Protein 4TYM (pdb70)

Radius of gyration: 16.83 Å; Cα contacts (8 Å, |Δi|>4): 465; chains: 1; bounding box: 46×35×46 Å

Nearest PDB structures (foldseek):
  4tym-assembly1_A  TM=1.003E+00  e=3.040E-44  Streptococcus agalactiae LMG 15084
  8d38-assembly1_C-2  TM=9.681E-01  e=4.233E-28  Geobacillus stearothermophilus
  4d9h-assembly1_B  TM=9.541E-01  e=9.768E-27  Bacillus subtilis
  3tl6-assembly1_D  TM=9.356E-01  e=2.014E-23  Entamoeba histolytica
  3tl6-assembly1_B  TM=8.906E-01  e=2.840E-22  Entamoeba histolytica

Solvent-accessible surface area: 11625 Å² total

Secondary structure (DSSP, 8-state):
--S--PPTTSS-SEEE--S-HHHHHHHHHHTSBS---B-TT--B-EEEETTEEEE------HHHHHHHHHHHHH---EEE----EEE-STT--TT-EEEEEEEEE--SHHHHH-TT----EE--HHHHHHHHHHHH----EEEEEEEE-S-SS-S-TTT--GGGGTEEEE--HHHHHHHHHHHT-EEE--EEEETT-TT----SHHHHHHHH--HHHHHHH--

CATH classification: 3.40.50.1580

Sequence (223 aa):
SIHIEAKQGEIADKILLPGDPLRAKFIAENFLEDAVFNTVRNFGYTGTYKGHRVSVGTGGPSISIYARELIVDYGVKTLIRVGTAGAINPDIHVRELVLAQAAATNSNIIRNDWPEFDFPQIADFKLLDKAYHIAKEDITTHVGSVLSSDVFYSNQPDRNALGKLGVHAIEEAAALYYLAAQHNVNALATISDNLNNPEEDTSAEERQTTFTDKVGLETLISE

Structure (mmCIF, N/CA/C/O backbone):
data_4TYM
#
_entry.id   4TYM
#
_cell.length_a   156.552
_cell.length_b   156.552
_cell.length_c   52.090
_cell.angle_alpha   90.000
_cell.angle_beta   90.000
_cell.angle_gamma   120.000
#
_symmetry.space_group_name_H-M   'P 63 2 2'
#
loop_
_entity.id
_entity.type
_entity.pdbx_description
1 polymer 'Purine nucleoside phosphorylase DeoD-type'
2 non-polymer 'SULFATE ION'
3 water water
#
loop_
_atom_site.group_PDB
_atom_site.id
_atom_site.type_symbol
_atom_site.label_atom_id
_atom_site.label_alt_id
_atom_site.label_comp_id
_atom_site.label_asym_id
_atom_site.label_entity_id
_atom_site.label_seq_id
_atom_site.pdbx_PDB_ins_code
_atom_site.Cartn_x
_atom_site.Cartn_y
_atom_site.Cartn_z
_atom_site.occupancy
_atom_site.B_iso_or_equiv
_atom_site.auth_seq_id
_atom_site.auth_comp_id
_atom_site.auth_asym_id
_atom_site.auth_atom_id
_atom_site.pdbx_PDB_model_num
ATOM 1 N N . SER A 1 24 ? 49.530 57.405 28.332 1.00 58.84 24 SER A N 1
ATOM 2 C CA . SER A 1 24 ? 49.663 58.763 28.854 1.00 71.46 24 SER A CA 1
ATOM 3 C C . SER A 1 24 ? 50.972 59.463 28.413 1.00 76.25 24 SER A C 1
ATOM 4 O O . SER A 1 24 ? 51.961 58.815 28.057 1.00 75.63 24 SER A O 1
ATOM 7 N N . ILE A 1 25 ? 50.934 60.795 28.477 1.00 75.30 25 ILE A N 1
ATOM 8 C CA . ILE A 1 25 ? 51.852 61.739 27.818 1.00 71.02 25 ILE A CA 1
ATOM 9 C C . ILE A 1 25 ? 51.514 61.847 26.322 1.00 63.02 25 ILE A C 1
ATOM 10 O O . ILE A 1 25 ? 51.391 62.961 25.802 1.00 72.34 25 ILE A O 1
ATOM 15 N N . HIS A 1 26 ? 51.316 60.725 25.633 1.00 46.08 26 HIS A N 1
ATOM 16 C CA . HIS A 1 26 ? 50.866 60.805 24.240 1.00 43.24 26 HIS A CA 1
ATOM 17 C C . HIS A 1 26 ? 49.391 60.408 24.058 1.00 45.77 26 HIS A C 1
ATOM 18 O O . HIS A 1 26 ? 48.823 60.554 22.971 1.00 43.70 26 HIS A O 1
ATOM 25 N N . ILE A 1 27 ? 48.772 59.915 25.126 1.00 47.39 27 ILE A N 1
ATOM 26 C CA . ILE A 1 27 ? 47.365 59.522 25.095 1.00 43.13 27 ILE A CA 1
ATOM 27 C C . ILE A 1 27 ? 46.671 60.179 26.275 1.00 44.96 27 ILE A C 1
ATOM 28 O O . ILE A 1 27 ? 47.085 59.994 27.416 1.00 51.26 27 ILE A O 1
ATOM 33 N N . GLU A 1 28 ? 45.636 60.971 26.016 1.00 46.12 28 GLU A N 1
ATOM 34 C CA . GLU A 1 28 ? 44.994 61.725 27.095 1.00 49.34 28 GLU A CA 1
ATOM 35 C C . GLU A 1 28 ? 43.894 60.936 27.822 1.00 49.87 28 GLU A C 1
ATOM 36 O O . GLU A 1 28 ? 43.232 61.470 28.698 1.00 53.93 28 GLU A O 1
ATOM 42 N N . ALA A 1 29 ? 43.718 59.665 27.485 1.00 49.08 29 ALA A N 1
ATOM 43 C CA . ALA A 1 29 ? 42.594 58.897 28.022 1.00 52.05 29 ALA A CA 1
ATOM 44 C C . ALA A 1 29 ? 42.688 58.629 29.525 1.00 49.16 29 ALA A C 1
ATOM 45 O O . ALA A 1 29 ? 43.758 58.371 30.067 1.00 48.55 29 ALA A O 1
ATOM 47 N N . LYS A 1 30 ? 41.545 58.700 30.193 1.00 53.79 30 LYS A N 1
ATOM 48 C CA . LYS A 1 30 ? 41.450 58.303 31.590 1.00 56.06 30 LYS A CA 1
ATOM 49 C C . LYS A 1 30 ? 41.308 56.777 31.655 1.00 56.73 30 LYS A C 1
ATOM 50 O O . LYS A 1 30 ? 40.944 56.138 30.662 1.00 55.17 30 LYS A O 1
ATOM 56 N N . GLN A 1 31 ? 41.629 56.196 32.805 1.00 56.79 31 GLN A N 1
ATOM 57 C CA . GLN A 1 31 ? 41.449 54.764 33.020 1.00 57.35 31 GLN A CA 1
ATOM 58 C C . GLN A 1 31 ? 39.990 54.375 32.797 1.00 59.07 31 GLN A C 1
ATOM 59 O O . GLN A 1 31 ? 39.084 55.046 33.288 1.00 58.30 31 GLN A O 1
ATOM 65 N N . GLY A 1 32 ? 39.759 53.302 32.049 1.00 53.78 32 GLY A N 1
ATOM 66 C CA . GLY A 1 32 ? 38.398 52.848 31.811 1.00 45.63 32 GLY A CA 1
ATOM 67 C C . GLY A 1 32 ? 37.863 53.267 30.457 1.00 48.03 32 GLY A C 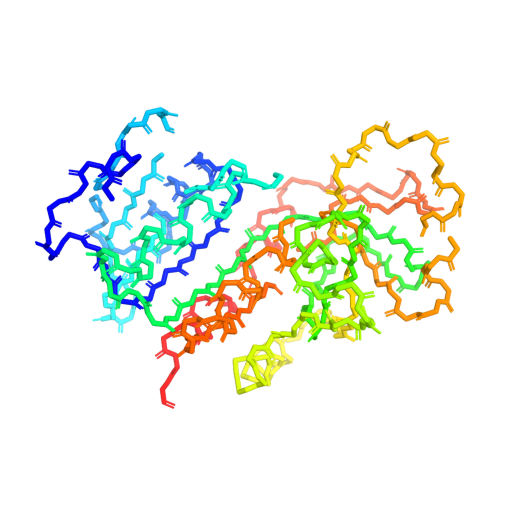1
ATOM 68 O O . GLY A 1 32 ? 36.801 52.817 30.026 1.00 57.16 32 GLY A O 1
ATOM 69 N N . GLU A 1 33 ? 38.598 54.141 29.779 1.00 46.67 33 GLU A N 1
ATOM 70 C CA . GLU A 1 33 ? 38.167 54.651 28.483 1.00 46.50 33 GLU A CA 1
ATOM 71 C C . GLU A 1 33 ? 38.659 53.755 27.344 1.00 49.28 33 GLU A C 1
ATOM 72 O O . GLU A 1 33 ? 38.148 53.829 26.229 1.00 52.20 33 GLU A O 1
ATOM 78 N N . ILE A 1 34 ? 39.647 52.905 27.629 1.00 48.69 34 ILE A N 1
ATOM 79 C CA . ILE A 1 34 ? 40.234 52.047 26.602 1.00 48.74 34 ILE A CA 1
ATOM 80 C C . ILE A 1 34 ? 40.012 50.585 26.930 1.00 46.31 34 ILE A C 1
ATOM 81 O O . ILE A 1 34 ? 40.358 50.139 28.021 1.00 55.07 34 ILE A O 1
ATOM 86 N N . ALA A 1 35 ? 39.436 49.839 25.989 1.00 40.80 35 ALA A N 1
ATOM 87 C CA . ALA A 1 35 ? 39.194 48.403 26.183 1.00 38.95 35 ALA A CA 1
ATOM 88 C C . ALA A 1 35 ? 40.528 47.666 26.219 1.00 46.09 35 ALA A C 1
ATOM 89 O O . ALA A 1 35 ? 41.550 48.222 25.801 1.00 43.30 35 ALA A O 1
ATOM 91 N N . ASP A 1 36 ? 40.539 46.427 26.707 1.00 42.23 36 ASP A N 1
ATOM 92 C CA . ASP A 1 36 ? 41.809 45.697 26.804 1.00 45.37 36 ASP A CA 1
ATOM 93 C C . ASP A 1 36 ? 42.194 44.995 25.495 1.00 43.20 36 ASP A C 1
ATOM 94 O O . ASP A 1 36 ? 43.179 44.257 25.437 1.00 43.81 36 ASP A O 1
ATOM 99 N N . LYS A 1 37 ? 41.420 45.240 24.442 1.00 39.65 37 LYS A N 1
ATOM 100 C CA . LYS A 1 37 ? 41.708 44.676 23.121 1.00 39.38 37 LYS A CA 1
ATOM 101 C C . LYS A 1 37 ? 41.539 45.773 22.077 1.00 44.69 37 LYS A C 1
ATOM 102 O O . LYS A 1 37 ? 40.500 46.428 22.033 1.00 47.61 37 LYS A O 1
ATOM 108 N N . ILE A 1 38 ? 42.558 45.991 21.247 1.00 41.05 38 ILE A N 1
ATOM 109 C CA . ILE A 1 38 ? 42.535 47.148 20.359 1.00 35.88 38 ILE A CA 1
ATOM 110 C C . ILE A 1 38 ? 42.954 46.823 18.912 1.00 40.90 38 ILE A C 1
ATOM 111 O O . ILE A 1 38 ? 43.859 46.001 18.673 1.00 36.93 38 ILE A O 1
ATOM 116 N N . LEU A 1 39 ? 42.257 47.438 17.951 1.00 39.28 39 LEU A N 1
ATOM 117 C CA . LEU A 1 39 ? 42.690 47.428 16.545 1.00 36.67 39 LEU A CA 1
ATOM 118 C C . LEU A 1 39 ? 43.608 48.631 16.305 1.00 38.40 39 LEU A C 1
ATOM 119 O O . LEU A 1 39 ? 43.343 49.730 16.810 1.00 34.45 39 LEU A O 1
ATOM 124 N N . LEU A 1 40 ? 44.688 48.432 15.554 1.00 37.60 40 LEU A N 1
ATOM 125 C CA . LEU A 1 40 ? 45.677 49.504 15.361 1.00 33.95 40 LEU A CA 1
ATOM 126 C C . LEU A 1 40 ? 45.987 49.804 13.893 1.00 34.64 40 LEU A C 1
ATOM 127 O O . LEU A 1 40 ? 46.999 49.334 13.376 1.00 41.51 40 LEU A O 1
ATOM 132 N N . PRO A 1 41 ? 45.124 50.584 13.213 1.00 33.04 41 PRO A N 1
ATOM 133 C CA . PRO A 1 41 ? 45.526 51.054 11.878 1.00 35.46 41 PRO A CA 1
ATOM 134 C C . PRO A 1 41 ? 46.650 52.096 11.983 1.00 45.77 41 PRO A C 1
ATOM 135 O O . PRO A 1 41 ? 46.899 52.616 13.080 1.00 42.96 41 PRO A O 1
ATOM 139 N N . GLY A 1 42 ? 47.328 52.385 10.874 1.00 41.81 42 GLY A N 1
ATOM 140 C CA . GLY A 1 42 ? 48.349 53.415 10.870 1.00 42.72 42 GLY A CA 1
ATOM 141 C C . GLY A 1 42 ? 47.729 54.805 10.850 1.00 50.82 42 GLY A C 1
ATOM 142 O O . GLY A 1 42 ? 48.241 55.732 11.482 1.00 54.72 42 GLY A O 1
ATOM 143 N N . ASP A 1 43 ? 46.608 54.919 10.137 1.00 40.61 43 ASP A N 1
ATOM 144 C CA . ASP A 1 43 ? 45.906 56.172 9.878 1.00 41.51 43 ASP A CA 1
ATOM 145 C C . ASP A 1 43 ? 44.796 56.449 10.903 1.00 45.45 43 ASP A C 1
ATOM 146 O O . ASP A 1 43 ? 43.818 55.695 10.986 1.00 45.60 43 ASP A O 1
ATOM 151 N N . PRO A 1 44 ? 44.931 57.547 11.669 1.00 42.34 44 PRO A N 1
ATOM 152 C CA . PRO A 1 44 ? 43.888 57.974 12.614 1.00 42.08 44 PRO A CA 1
ATOM 153 C C . PRO A 1 44 ? 42.506 58.106 11.959 1.00 47.42 44 PRO A C 1
ATOM 154 O O . PRO A 1 44 ? 41.477 57.858 12.606 1.00 46.60 44 PRO A O 1
ATOM 158 N N . LEU A 1 45 ? 42.485 58.488 10.684 1.00 46.57 45 LEU A N 1
ATOM 159 C CA . LEU A 1 45 ? 41.227 58.599 9.957 1.00 45.73 45 LEU A CA 1
ATOM 160 C C . LEU A 1 45 ? 40.649 57.213 9.647 1.00 45.34 45 LEU A C 1
ATOM 161 O O . LEU A 1 45 ? 39.427 57.060 9.550 1.00 44.87 45 LEU A O 1
ATOM 166 N N . ARG A 1 46 ? 41.512 56.207 9.491 1.00 36.61 46 ARG A N 1
ATOM 167 C CA . ARG A 1 46 ? 41.027 54.835 9.332 1.00 44.10 46 ARG A CA 1
ATOM 168 C C . ARG A 1 46 ? 40.373 54.377 10.628 1.00 41.06 46 ARG A C 1
ATOM 169 O O . ARG A 1 46 ? 39.332 53.730 10.603 1.00 43.28 46 ARG A O 1
ATOM 177 N N . ALA A 1 47 ? 40.982 54.718 11.763 1.00 43.30 47 ALA A N 1
ATOM 178 C CA . ALA A 1 47 ? 40.400 54.365 13.055 1.00 42.10 47 ALA A CA 1
ATOM 179 C C . ALA A 1 47 ? 39.008 54.969 13.146 1.00 43.30 47 ALA A C 1
ATOM 180 O O . ALA A 1 47 ? 38.038 54.281 13.486 1.00 46.50 47 ALA A O 1
ATOM 182 N N . LYS A 1 48 ? 38.909 56.247 12.798 1.00 41.47 48 LYS A N 1
ATOM 183 C CA . LYS A 1 48 ? 37.629 56.942 12.810 1.00 41.68 48 LYS A CA 1
ATOM 184 C C . LYS A 1 48 ? 36.606 56.227 11.920 1.00 51.21 48 LYS A C 1
ATOM 185 O O . LYS A 1 48 ? 35.412 56.149 12.248 1.00 47.82 48 LYS A O 1
ATOM 191 N N . PHE A 1 49 ? 37.083 55.687 10.803 1.00 48.47 49 PHE A N 1
ATOM 192 C CA . PHE A 1 49 ? 36.197 55.027 9.856 1.00 52.37 49 PHE A CA 1
ATOM 193 C C . PHE A 1 49 ? 35.703 53.678 10.394 1.00 54.28 49 PHE A C 1
ATOM 194 O O . PHE A 1 49 ? 34.510 53.339 10.285 1.00 44.31 49 PHE A O 1
ATOM 202 N N . ILE A 1 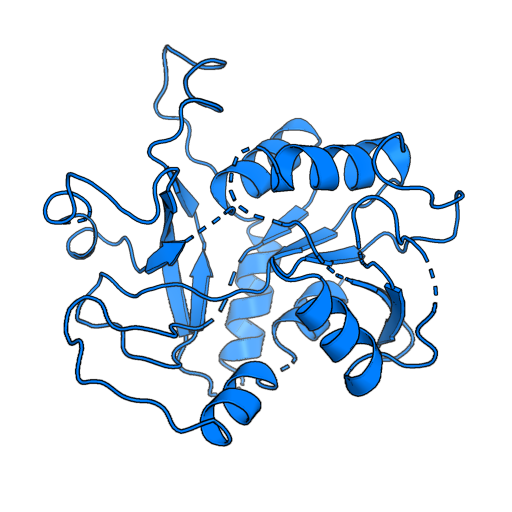50 ? 36.634 52.909 10.954 1.00 46.15 50 ILE A N 1
ATOM 203 C CA . ILE A 1 50 ? 36.293 51.670 11.636 1.00 43.12 50 ILE A CA 1
ATOM 204 C C . ILE A 1 50 ? 35.296 51.917 12.775 1.00 50.94 50 ILE A C 1
ATOM 205 O O . ILE A 1 50 ? 34.281 51.216 12.899 1.00 46.89 50 ILE A O 1
ATOM 210 N N . ALA A 1 51 ? 35.568 52.940 13.582 1.00 55.72 51 ALA A N 1
ATOM 211 C CA . ALA A 1 51 ? 34.712 53.258 14.725 1.00 52.76 51 ALA A CA 1
ATOM 212 C C . ALA A 1 51 ? 33.267 53.563 14.328 1.00 55.29 51 ALA A C 1
ATOM 213 O O . ALA A 1 51 ? 32.334 53.203 15.044 1.00 61.15 51 ALA A O 1
ATOM 215 N N . GLU A 1 52 ? 33.079 54.223 13.190 1.00 52.35 52 GLU A N 1
ATOM 216 C CA . GLU A 1 52 ? 31.746 54.661 12.771 1.00 46.91 52 GLU A CA 1
ATOM 217 C C . GLU A 1 52 ? 30.987 53.606 11.963 1.00 49.61 52 GLU A C 1
ATOM 218 O O . GLU A 1 52 ? 29.802 53.743 11.730 1.00 50.45 52 GLU A O 1
ATOM 224 N N . ASN A 1 53 ? 31.664 52.552 11.532 1.00 51.76 53 ASN A N 1
ATOM 225 C CA . ASN A 1 53 ? 31.033 51.614 10.616 1.00 58.57 53 ASN A CA 1
ATOM 226 C C . ASN A 1 53 ? 31.090 50.159 11.049 1.00 59.55 53 ASN A C 1
ATOM 227 O O . ASN A 1 53 ? 30.351 49.325 10.524 1.00 67.86 53 ASN A O 1
ATOM 232 N N . PHE A 1 54 ? 31.961 49.848 12.000 1.00 52.60 54 PHE A N 1
ATOM 233 C CA . PHE A 1 54 ? 32.112 48.466 12.436 1.00 52.18 54 PHE A CA 1
ATOM 234 C C . PHE A 1 54 ? 31.928 48.320 13.943 1.00 53.27 54 PHE A C 1
ATOM 235 O O . PHE A 1 54 ? 31.812 47.205 14.447 1.00 60.97 54 PHE A O 1
ATOM 243 N N . LEU A 1 55 ? 31.918 49.436 14.667 1.00 50.69 55 LEU A N 1
ATOM 244 C CA . LEU A 1 55 ? 31.636 49.385 16.097 1.00 47.80 55 LEU A CA 1
ATOM 245 C C . LEU A 1 55 ? 30.313 50.043 16.370 1.00 55.56 55 LEU A C 1
ATOM 246 O O . LEU A 1 55 ? 29.821 50.834 15.560 1.00 65.89 55 LEU A O 1
ATOM 251 N N . GLU A 1 56 ? 29.729 49.716 17.513 1.00 56.21 56 GLU A N 1
ATOM 252 C CA . GLU A 1 56 ? 28.510 50.385 17.930 1.00 53.71 56 GLU A CA 1
ATOM 253 C C . GLU A 1 56 ? 28.767 51.240 19.156 1.00 57.99 56 GLU A C 1
ATOM 254 O O . GLU A 1 56 ? 29.534 50.861 20.047 1.00 55.68 56 GLU A O 1
ATOM 260 N N . ASP A 1 57 ? 28.148 52.417 19.155 1.00 63.92 57 ASP A N 1
ATOM 261 C CA . ASP A 1 57 ? 28.264 53.379 20.240 1.00 58.29 57 ASP A CA 1
ATOM 262 C C . ASP A 1 57 ? 29.707 53.757 20.521 1.00 51.16 57 ASP A C 1
ATOM 263 O O . ASP A 1 57 ? 30.113 53.882 21.676 1.00 49.56 57 ASP A O 1
ATOM 268 N N . ALA A 1 58 ? 30.483 53.948 19.464 1.00 44.43 58 ALA A N 1
ATOM 269 C CA . ALA A 1 58 ? 31.881 54.285 19.648 1.00 42.31 58 ALA A CA 1
ATOM 270 C C . ALA A 1 58 ? 32.034 55.756 20.047 1.00 55.45 58 ALA A C 1
ATOM 271 O O . ALA A 1 58 ? 31.377 56.645 19.496 1.00 45.34 58 ALA A O 1
ATOM 273 N N . VAL A 1 59 ? 32.895 56.000 21.028 1.00 50.13 59 VAL A N 1
ATOM 274 C CA . VAL A 1 59 ? 33.169 57.349 21.467 1.00 43.39 59 VAL A CA 1
ATOM 275 C C . VAL A 1 59 ? 34.680 57.560 21.481 1.00 47.71 59 VAL A C 1
ATOM 276 O O . VAL A 1 59 ? 35.452 56.616 21.662 1.00 46.18 59 VAL A O 1
ATOM 287 N N . PHE A 1 61 ? 38.385 58.625 22.560 1.00 39.38 61 PHE A N 1
ATOM 288 C CA . PHE A 1 61 ? 39.147 58.685 23.813 1.00 42.36 61 PHE A CA 1
ATOM 289 C C . PHE A 1 61 ? 40.490 59.432 23.691 1.00 44.72 61 PHE A C 1
ATOM 290 O O . PHE A 1 61 ? 41.169 59.639 24.695 1.00 56.22 61 PHE A O 1
ATOM 298 N N . ASN A 1 62 ? 40.876 59.842 22.485 1.00 42.09 62 ASN A N 1
ATOM 299 C CA . ASN A 1 62 ? 42.124 60.611 22.323 1.00 40.08 62 ASN A CA 1
ATOM 300 C C . ASN A 1 62 ? 42.155 61.530 21.091 1.00 40.48 62 ASN A C 1
ATOM 301 O O . ASN A 1 62 ? 41.766 61.141 19.992 1.00 46.26 62 ASN A O 1
ATOM 306 N N . THR A 1 63 ? 42.637 62.751 21.286 1.00 44.49 63 THR A N 1
ATOM 307 C CA . THR A 1 63 ? 42.827 63.697 20.184 1.00 49.77 63 THR A CA 1
ATOM 308 C C . THR A 1 63 ? 44.271 64.220 20.146 1.00 51.99 63 THR A C 1
ATOM 309 O O . THR A 1 63 ? 44.654 64.952 19.231 1.00 52.03 63 THR A O 1
ATOM 313 N N . VAL A 1 64 ? 45.068 63.841 21.141 1.00 51.78 64 VAL A N 1
ATOM 314 C CA . VAL A 1 64 ? 46.428 64.356 21.271 1.00 48.75 64 VAL A CA 1
ATOM 315 C C . VAL A 1 64 ? 47.247 64.040 20.019 1.00 44.31 64 VAL A C 1
ATOM 316 O O . VAL A 1 64 ? 47.223 62.916 19.540 1.00 33.16 64 VAL A O 1
ATOM 320 N N . ARG A 1 65 ? 47.914 65.058 19.467 1.00 44.02 65 ARG A N 1
ATOM 321 C CA . ARG A 1 65 ? 48.682 64.934 18.220 1.00 42.57 65 ARG A CA 1
ATOM 322 C C . ARG A 1 65 ? 47.829 64.399 17.064 1.00 40.03 65 ARG A C 1
ATOM 323 O O . ARG A 1 65 ? 48.358 63.796 16.125 1.00 44.80 65 ARG A O 1
ATOM 331 N N . ASN A 1 66 ? 46.515 64.619 17.157 1.00 40.66 66 ASN A N 1
ATOM 332 C CA . ASN A 1 66 ? 45.534 64.181 16.161 1.00 37.97 66 ASN A CA 1
ATOM 333 C C . ASN A 1 66 ? 45.443 62.679 15.982 1.00 39.55 66 ASN A C 1
ATOM 334 O O . ASN A 1 66 ? 44.947 62.220 14.959 1.00 47.30 66 ASN A O 1
ATOM 347 N N . PHE A 1 68 ? 43.547 60.007 16.651 1.00 45.81 68 PHE A N 1
ATOM 348 C CA . PHE A 1 68 ? 42.201 59.586 17.049 1.00 46.19 68 PHE A CA 1
ATOM 349 C C . PHE A 1 68 ? 42.132 58.138 17.565 1.00 41.53 68 PHE A C 1
ATOM 350 O O . PHE A 1 68 ? 42.719 57.233 16.980 1.00 41.26 68 PHE A O 1
ATOM 358 N N . GLY A 1 69 ? 41.429 57.943 18.678 1.00 41.44 69 GLY A N 1
ATOM 359 C CA . GLY A 1 69 ? 41.177 56.619 19.235 1.00 35.82 69 GLY A CA 1
ATOM 360 C C . GLY A 1 69 ? 39.733 56.515 19.732 1.00 44.19 69 GLY A C 1
ATOM 361 O O . GLY A 1 69 ? 39.167 57.478 20.257 1.00 48.79 69 GLY A O 1
ATOM 362 N N . TYR A 1 70 ? 39.121 55.352 19.559 1.00 46.16 70 TYR A N 1
ATOM 363 C CA . TYR A 1 70 ? 37.713 55.180 19.914 1.00 41.71 70 TYR A CA 1
ATOM 364 C C . TYR A 1 70 ? 37.500 53.887 20.679 1.00 41.39 70 TYR A C 1
ATOM 365 O O . TYR A 1 70 ? 38.213 52.906 20.473 1.00 40.98 70 TYR A O 1
ATOM 374 N N . THR A 1 71 ? 36.521 53.896 21.569 1.00 46.47 71 THR A N 1
ATOM 375 C CA . THR A 1 71 ? 36.084 52.675 22.212 1.00 46.75 71 THR A CA 1
ATOM 376 C C . THR A 1 71 ? 34.613 52.469 21.925 1.00 53.63 71 THR A C 1
ATOM 377 O O . THR A 1 71 ? 33.792 53.374 22.119 1.00 55.82 71 THR A O 1
ATOM 381 N N . GLY A 1 72 ? 34.285 51.277 21.445 1.00 54.10 72 GLY A N 1
ATOM 382 C CA . GLY A 1 72 ? 32.904 50.918 21.202 1.00 50.73 72 GLY A CA 1
ATOM 383 C C . GLY A 1 72 ? 32.691 49.431 21.404 1.00 52.79 72 GLY A C 1
ATOM 384 O O . GLY A 1 72 ? 33.510 48.742 22.022 1.00 52.77 72 GLY A O 1
ATOM 385 N N . THR A 1 73 ? 31.590 48.934 20.861 1.00 52.61 73 THR A N 1
ATOM 386 C CA . THR A 1 73 ? 31.196 47.546 21.038 1.00 52.36 73 THR A CA 1
ATOM 387 C C . THR A 1 73 ? 31.166 46.765 19.723 1.00 53.00 73 THR A C 1
ATOM 388 O O . THR A 1 73 ? 30.705 47.263 18.704 1.00 61.20 73 THR A O 1
ATOM 392 N N . TYR A 1 74 ? 31.684 45.545 19.746 1.00 55.11 74 TYR A N 1
ATOM 393 C CA . TYR A 1 74 ? 31.509 44.625 18.625 1.00 54.91 74 TYR A CA 1
ATOM 394 C C . TYR A 1 74 ? 30.915 43.303 19.111 1.00 55.40 74 TYR A C 1
ATOM 395 O O . TYR A 1 74 ? 31.524 42.618 19.933 1.00 58.79 74 TYR A O 1
ATOM 404 N N . LYS A 1 75 ? 29.743 42.941 18.594 1.00 60.08 75 LYS A N 1
ATOM 405 C CA . LYS A 1 75 ? 29.022 41.743 19.048 1.00 56.78 75 LYS A CA 1
ATOM 406 C C . LYS A 1 75 ? 28.961 41.674 20.583 1.00 50.37 75 LYS A C 1
ATOM 407 O O . LYS A 1 75 ? 29.192 40.632 21.182 1.00 56.68 75 LYS A O 1
ATOM 413 N N . GLY A 1 76 ? 28.668 42.808 21.214 1.00 52.03 76 GLY A N 1
ATOM 414 C CA . GLY A 1 76 ? 28.618 42.892 22.664 1.00 52.29 76 GLY A CA 1
ATOM 415 C C . GLY A 1 76 ? 29.955 43.090 23.369 1.00 57.04 76 GLY A C 1
ATOM 416 O O . GLY A 1 76 ? 29.991 43.353 24.570 1.00 61.04 76 GLY A O 1
ATOM 417 N N . HIS A 1 77 ? 31.059 42.968 22.639 1.00 52.39 77 HIS A N 1
ATOM 418 C CA . HIS A 1 77 ? 32.373 43.046 23.268 1.00 48.18 77 HIS A CA 1
ATOM 419 C C . HIS A 1 77 ? 32.935 44.449 23.208 1.00 48.19 77 HIS A C 1
ATOM 420 O O . HIS A 1 77 ? 32.899 45.117 22.172 1.00 49.09 77 HIS A O 1
ATOM 427 N N . ARG A 1 78 ? 33.468 44.892 24.332 1.00 46.19 78 ARG A N 1
ATOM 428 C CA . ARG A 1 78 ? 34.102 46.186 24.378 1.00 47.28 78 ARG A CA 1
ATOM 429 C C . ARG A 1 78 ? 35.416 46.112 23.608 1.00 49.37 78 ARG A C 1
ATOM 430 O O . ARG A 1 78 ? 36.264 45.265 23.882 1.00 46.98 78 ARG A O 1
ATOM 438 N N . VAL A 1 79 ? 35.559 46.992 22.622 1.00 54.47 79 VAL A N 1
ATOM 439 C CA . VAL A 1 79 ? 36.698 46.988 21.711 1.00 45.92 79 VAL A CA 1
ATOM 440 C C . VAL A 1 79 ? 37.189 48.415 21.452 1.00 45.39 79 VAL A C 1
ATOM 441 O O . VAL A 1 79 ? 36.386 49.346 21.327 1.00 47.55 79 VAL A O 1
ATOM 445 N N . SER A 1 80 ? 38.500 48.605 21.372 1.00 42.50 80 SER A N 1
ATOM 446 C CA . SER A 1 80 ? 39.022 49.911 20.994 1.00 37.00 80 SER A CA 1
ATOM 447 C C . SER A 1 80 ? 39.728 49.887 19.638 1.00 39.70 80 SER A C 1
ATOM 448 O O . SER A 1 80 ? 40.155 48.839 19.162 1.00 44.18 80 SER A O 1
ATOM 451 N N . VAL A 1 81 ? 39.834 51.054 19.019 1.00 42.28 81 VAL A N 1
ATOM 452 C CA . VAL A 1 81 ? 40.597 51.223 17.792 1.00 37.91 81 VAL A CA 1
ATOM 453 C C . VAL A 1 81 ? 41.283 52.591 17.834 1.00 39.51 81 VAL A C 1
ATOM 454 O O . VAL A 1 81 ? 40.684 53.575 18.282 1.00 43.63 81 VAL A O 1
ATOM 466 N N . GLY A 1 83 ? 44.661 55.075 15.741 1.00 35.07 83 GLY A N 1
ATOM 467 C CA . GLY A 1 83 ? 45.768 55.199 14.803 1.00 33.83 83 GLY A CA 1
ATOM 468 C C . GLY A 1 83 ? 47.122 55.160 15.496 1.00 40.98 83 GLY A C 1
ATOM 469 O O . GLY A 1 83 ? 47.218 55.421 16.692 1.00 50.60 83 GLY A O 1
ATOM 470 N N . THR A 1 84 ? 48.181 54.838 14.759 1.00 37.67 84 THR A N 1
ATOM 471 C CA . THR A 1 84 ? 49.486 54.710 15.389 1.00 40.23 84 THR A CA 1
ATOM 472 C C . THR A 1 84 ? 50.553 55.547 14.708 1.00 37.07 84 THR A C 1
ATOM 473 O O . THR A 1 84 ? 51.708 55.528 15.125 1.00 41.48 84 THR A O 1
ATOM 477 N N . GLY A 1 85 ? 50.177 56.245 13.641 1.00 31.15 85 GLY A N 1
ATOM 478 C CA . GLY A 1 85 ? 51.139 56.967 12.825 1.00 30.73 85 GLY A CA 1
ATOM 479 C C . GLY A 1 85 ? 52.029 55.976 12.097 1.00 40.31 85 GLY A C 1
ATOM 480 O O . GLY A 1 85 ? 51.826 54.755 12.181 1.00 36.55 85 GLY A O 1
ATOM 489 N N . GLY A 1 87 ? 55.744 54.143 10.970 1.00 33.31 87 GLY A N 1
ATOM 490 C CA . GLY A 1 87 ? 57.101 53.817 11.349 1.00 31.33 87 GLY A CA 1
ATOM 491 C C . GLY A 1 87 ? 57.165 53.172 12.714 1.00 30.72 87 GLY A C 1
ATOM 492 O O . GLY A 1 87 ? 56.267 53.328 13.549 1.00 33.71 87 GLY A O 1
ATOM 501 N N . PRO A 1 89 ? 59.265 53.658 15.344 1.00 22.97 89 PRO A N 1
ATOM 502 C CA . PRO A 1 89 ? 59.273 54.493 16.555 1.00 29.96 89 PRO A CA 1
ATOM 503 C C . PRO A 1 89 ? 57.876 54.972 16.970 1.00 37.77 89 PRO A C 1
ATOM 504 O O . PRO A 1 89 ? 57.548 54.971 18.166 1.00 39.75 89 PRO A O 1
ATOM 508 N N . SER A 1 90 ? 57.056 55.356 15.998 1.00 29.74 90 SER A N 1
ATOM 509 C CA . SER A 1 90 ? 55.734 55.894 16.322 1.00 31.52 90 SER A CA 1
ATOM 510 C C . SER A 1 90 ? 54.866 54.841 17.001 1.00 30.23 90 SER A C 1
ATOM 511 O O . SER A 1 90 ? 54.377 55.065 18.110 1.00 30.28 90 SER A O 1
ATOM 514 N N . ILE A 1 91 ? 54.713 53.677 16.373 1.00 31.68 91 ILE A N 1
ATOM 515 C CA . ILE A 1 91 ? 53.839 52.662 16.951 1.00 34.00 91 ILE A CA 1
ATOM 516 C C . ILE A 1 91 ? 54.414 52.175 18.277 1.00 36.15 91 ILE A C 1
ATOM 517 O O . ILE A 1 91 ? 53.655 51.828 19.184 1.00 41.60 91 ILE A O 1
ATOM 522 N N . SER A 1 92 ? 55.744 52.188 18.410 1.00 31.48 92 SER A N 1
ATOM 523 C CA . SER A 1 92 ? 56.376 51.816 19.679 1.00 31.83 92 SER A CA 1
ATOM 524 C C . SER A 1 92 ? 55.898 52.705 20.815 1.00 31.46 92 SER A C 1
ATOM 525 O O . SER A 1 92 ? 55.558 52.220 21.887 1.00 39.94 92 SER A O 1
ATOM 528 N N . ILE A 1 93 ? 55.861 54.010 20.585 1.00 35.67 93 ILE A N 1
ATOM 529 C CA . ILE A 1 93 ? 55.328 54.909 21.595 1.00 35.72 93 ILE A CA 1
ATOM 530 C C . ILE A 1 93 ? 53.886 54.533 21.989 1.00 38.16 93 ILE A C 1
ATOM 531 O O . ILE A 1 93 ? 53.604 54.328 23.175 1.00 39.08 93 ILE A O 1
ATOM 536 N N . TYR A 1 94 ? 52.984 54.393 21.019 1.00 36.62 94 TYR A N 1
ATOM 537 C CA . TYR A 1 94 ? 51.566 54.159 21.363 1.00 37.63 94 TYR A CA 1
ATOM 538 C C . TYR A 1 94 ? 51.277 52.766 21.943 1.00 38.02 94 TYR A C 1
ATOM 539 O O . TYR A 1 94 ? 50.530 52.644 22.919 1.00 37.85 94 TYR A O 1
ATOM 548 N N . ALA A 1 95 ? 51.858 51.722 21.360 1.00 33.10 95 ALA A N 1
ATOM 549 C CA . ALA A 1 95 ? 51.654 50.373 21.888 1.00 33.47 95 ALA A CA 1
ATOM 550 C C . ALA A 1 95 ? 52.185 50.245 23.325 1.00 36.60 95 ALA A C 1
ATOM 551 O O . ALA A 1 95 ? 51.584 49.580 24.164 1.00 40.05 95 ALA A O 1
ATOM 553 N N . ARG A 1 96 ? 53.304 50.898 23.611 1.00 34.93 96 ARG A N 1
ATOM 554 C CA . ARG A 1 96 ? 53.903 50.822 24.939 1.00 36.46 96 ARG A CA 1
ATOM 555 C C . ARG A 1 96 ? 52.939 51.418 25.978 1.00 42.43 96 ARG A C 1
ATOM 556 O O . ARG A 1 96 ? 52.669 50.826 27.028 1.00 45.44 96 ARG A O 1
ATOM 564 N N . GLU A 1 97 ? 52.405 52.590 25.664 1.00 35.09 97 GLU A N 1
ATOM 565 C CA . GLU A 1 97 ? 51.481 53.279 26.567 1.00 40.36 97 GLU A CA 1
ATOM 566 C C . GLU A 1 97 ? 50.171 52.503 26.726 1.00 38.26 97 GLU A C 1
ATOM 567 O O . GLU A 1 97 ? 49.691 52.325 27.849 1.00 42.13 97 GLU A O 1
ATOM 573 N N . LEU A 1 98 ? 49.612 52.015 25.621 1.00 28.28 98 LEU A N 1
ATOM 574 C CA . LEU A 1 98 ? 48.434 51.146 25.697 1.00 34.53 98 LEU A CA 1
ATOM 575 C C . LEU A 1 98 ? 48.683 49.936 26.604 1.00 38.54 98 LEU A C 1
ATOM 576 O O . LEU A 1 98 ? 47.879 49.640 27.493 1.00 37.61 98 LEU A O 1
ATOM 581 N N . ILE A 1 99 ? 49.800 49.243 26.393 1.00 31.82 99 ILE A N 1
ATOM 582 C CA . ILE A 1 99 ? 50.091 48.047 27.177 1.00 31.84 99 ILE A CA 1
ATOM 583 C C . ILE A 1 99 ? 50.343 48.364 28.643 1.00 35.71 99 ILE A C 1
ATOM 584 O O . ILE A 1 99 ? 49.744 47.753 29.532 1.00 44.26 99 ILE A O 1
ATOM 589 N N . VAL A 1 100 ? 51.230 49.323 28.890 1.00 40.47 100 VAL A N 1
ATOM 590 C CA . VAL A 1 100 ? 51.731 49.589 30.237 1.00 41.18 100 VAL A CA 1
ATOM 591 C C . VAL A 1 100 ? 50.791 50.463 31.068 1.00 43.66 100 VAL A C 1
ATOM 592 O O . VAL A 1 100 ? 50.606 50.213 32.261 1.00 50.37 100 VAL A O 1
ATOM 596 N N . ASP A 1 101 ? 50.188 51.477 30.449 1.00 43.08 101 ASP A N 1
ATOM 597 C CA . ASP A 1 101 ? 49.358 52.429 31.198 1.00 48.84 101 ASP A CA 1
ATOM 598 C C . ASP A 1 101 ? 47.856 52.120 31.159 1.00 48.56 101 ASP A C 1
ATOM 599 O O . ASP A 1 101 ? 47.115 52.544 32.044 1.00 48.57 101 ASP A O 1
ATOM 604 N N . TYR A 1 102 ? 47.403 51.377 30.153 1.00 47.10 102 TYR A N 1
ATOM 605 C CA . TYR A 1 102 ? 45.978 51.042 30.059 1.00 39.77 102 TYR A CA 1
ATOM 606 C C . TYR A 1 102 ? 45.692 49.538 30.069 1.00 46.98 102 TYR A C 1
ATOM 607 O O . TYR A 1 102 ? 44.561 49.116 29.840 1.00 49.89 102 TYR A O 1
ATOM 616 N N . GLY A 1 103 ? 46.719 48.726 30.317 1.00 45.14 103 GLY A N 1
ATOM 617 C CA . GLY A 1 103 ? 46.510 47.308 30.533 1.00 36.55 103 GLY A CA 1
ATOM 618 C C . GLY A 1 103 ? 45.934 46.563 29.344 1.00 38.86 103 GLY A C 1
ATOM 619 O O . GLY A 1 103 ? 45.222 45.569 29.520 1.00 36.10 103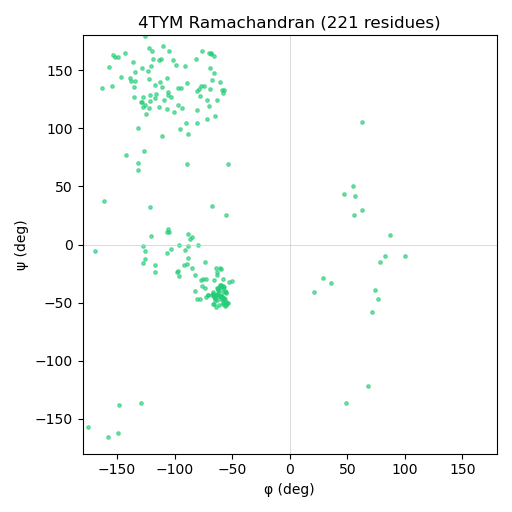 GLY A O 1
ATOM 620 N N . VAL A 1 104 ? 46.232 47.040 28.137 1.00 38.56 104 VAL A N 1
ATOM 621 C CA . VAL A 1 104 ? 45.812 46.352 26.918 1.00 40.21 104 VAL A CA 1
ATOM 622 C C . VAL A 1 104 ? 46.578 45.023 26.738 1.00 48.77 104 VAL A C 1
ATOM 623 O O . VAL A 1 104 ? 47.803 44.962 26.892 1.00 46.45 104 VAL A O 1
ATOM 627 N N . LYS A 1 105 ? 45.846 43.963 26.404 1.00 47.35 105 LYS A N 1
ATOM 628 C CA . LYS A 1 105 ? 46.393 42.615 26.397 1.00 41.38 105 LYS A CA 1
ATOM 629 C C . LYS A 1 105 ? 46.390 41.973 25.018 1.00 35.98 105 LYS A C 1
ATOM 630 O O . LYS A 1 105 ? 47.177 41.082 24.754 1.00 41.01 105 LYS A O 1
ATOM 636 N N . THR A 1 106 ? 45.512 42.443 24.143 1.00 43.26 106 THR A N 1
ATOM 637 C CA . THR A 1 106 ? 45.375 41.929 22.783 1.00 42.51 106 THR A CA 1
ATOM 638 C C . THR A 1 106 ? 45.457 43.099 21.791 1.00 45.77 106 THR A C 1
ATOM 639 O O . THR A 1 106 ? 44.624 44.016 21.840 1.00 45.35 106 THR A O 1
ATOM 643 N N . LEU A 1 107 ? 46.454 43.084 20.908 1.00 39.88 107 LEU A N 1
ATOM 644 C CA . LEU A 1 107 ? 46.633 44.175 19.944 1.00 34.60 107 LEU A CA 1
ATOM 645 C C . LEU A 1 107 ? 46.758 43.667 18.512 1.00 37.36 107 LEU A C 1
ATOM 646 O O . LEU A 1 107 ? 47.649 42.863 18.196 1.00 35.04 107 LEU A O 1
ATOM 651 N N . ILE A 1 108 ? 45.880 44.146 17.635 1.00 35.06 108 ILE A N 1
ATOM 652 C CA . ILE A 1 108 ? 45.954 43.728 16.248 1.00 36.48 108 ILE A CA 1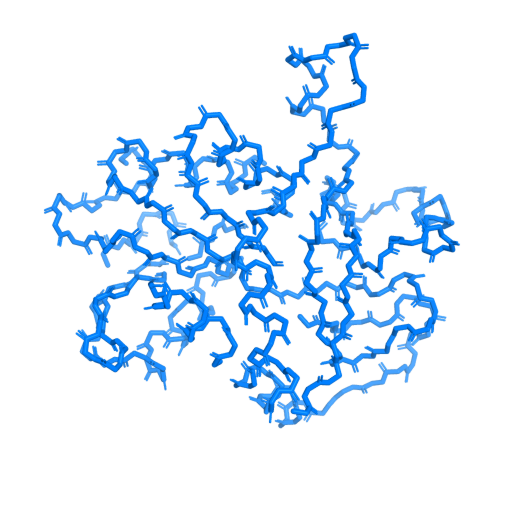
ATOM 653 C C . ILE A 1 108 ? 46.118 44.893 15.290 1.00 37.21 108 ILE A C 1
ATOM 654 O O . ILE A 1 108 ? 45.245 45.750 15.191 1.00 37.86 108 ILE A O 1
ATOM 659 N N . ARG A 1 109 ? 47.247 44.908 14.585 1.00 37.82 109 ARG A N 1
ATOM 660 C CA . ARG A 1 109 ? 47.476 45.876 13.529 1.00 38.26 109 ARG A CA 1
ATOM 661 C C . ARG A 1 109 ? 46.718 45.462 12.277 1.00 39.90 109 ARG A C 1
ATOM 662 O O . ARG A 1 109 ? 46.838 44.330 11.814 1.00 40.28 109 ARG A O 1
ATOM 670 N N . VAL A 1 110 ? 45.927 46.386 11.739 1.00 39.95 110 VAL A N 1
ATOM 671 C CA . VAL A 1 110 ? 45.284 46.191 10.447 1.00 38.15 110 VAL A CA 1
ATOM 672 C C . VAL A 1 110 ? 45.717 47.306 9.505 1.00 38.52 110 VAL A C 1
ATOM 673 O O . VAL A 1 110 ? 45.545 48.488 9.795 1.00 48.55 110 VAL A O 1
ATOM 677 N N . GLY A 1 111 ? 46.287 46.930 8.371 1.00 39.75 111 GLY A N 1
ATOM 678 C CA . GLY A 1 111 ? 46.942 47.914 7.538 1.00 38.56 111 GLY A CA 1
ATOM 679 C C . GLY A 1 111 ? 47.087 47.523 6.090 1.00 41.49 111 GLY A C 1
ATOM 680 O O . GLY A 1 111 ? 46.448 46.587 5.599 1.00 41.92 111 GLY A O 1
ATOM 681 N N . THR A 1 112 ? 47.935 48.268 5.399 1.00 46.04 112 THR A N 1
ATOM 682 C CA . THR A 1 112 ? 48.232 47.998 4.005 1.00 54.01 112 THR A CA 1
ATOM 683 C C . THR A 1 112 ? 49.703 47.686 3.885 1.00 53.77 112 THR A C 1
ATOM 684 O O . THR A 1 112 ? 50.502 48.036 4.759 1.00 53.51 112 THR A O 1
ATOM 688 N N . ALA A 1 113 ? 50.056 47.020 2.798 1.00 48.91 113 ALA A N 1
ATOM 689 C CA . ALA A 1 113 ? 51.444 46.750 2.519 1.00 40.76 113 ALA A CA 1
ATOM 690 C C . ALA A 1 113 ? 51.623 46.602 1.018 1.00 43.53 113 ALA A C 1
ATOM 691 O O . ALA A 1 113 ? 50.636 46.417 0.289 1.00 48.92 113 ALA A O 1
ATOM 693 N N . GLY A 1 114 ? 52.869 46.702 0.559 1.00 35.67 114 GLY A N 1
ATOM 694 C CA . GLY A 1 114 ? 53.205 46.385 -0.819 1.00 39.86 114 GLY A CA 1
ATOM 695 C C . GLY A 1 114 ? 53.732 44.957 -0.925 1.00 44.37 114 GLY A C 1
ATOM 696 O O . GLY A 1 114 ? 54.556 44.531 -0.123 1.00 43.77 114 GLY A O 1
ATOM 697 N N . ALA A 1 115 ? 53.262 44.210 -1.917 1.00 47.00 115 ALA A N 1
ATOM 698 C CA . ALA A 1 115 ? 53.714 42.841 -2.115 1.00 45.60 115 ALA A CA 1
ATOM 699 C C . ALA A 1 115 ? 55.086 42.781 -2.800 1.00 47.67 115 ALA A C 1
ATOM 700 O O . ALA A 1 115 ? 55.312 43.457 -3.801 1.00 50.06 115 ALA A O 1
ATOM 702 N N . ILE A 1 116 ? 55.989 41.949 -2.287 1.00 46.91 116 ILE A N 1
ATOM 703 C CA . ILE A 1 116 ? 57.294 41.784 -2.932 1.00 51.45 116 ILE A CA 1
ATOM 704 C C . ILE A 1 116 ? 57.478 40.359 -3.427 1.00 53.19 116 ILE A C 1
ATOM 705 O O . ILE A 1 116 ? 58.327 40.079 -4.266 1.00 56.38 116 ILE A O 1
ATOM 710 N N . ASN A 1 117 ? 56.664 39.465 -2.893 1.00 52.20 117 ASN A N 1
ATOM 711 C CA . ASN A 1 117 ? 56.574 38.102 -3.376 1.00 46.20 117 ASN A CA 1
ATOM 712 C C . ASN A 1 117 ?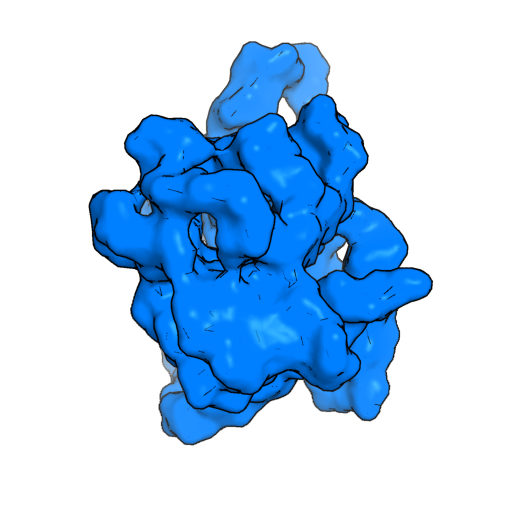 55.671 38.093 -4.615 1.00 52.75 117 ASN A C 1
ATOM 713 O O . ASN A 1 117 ? 54.492 38.423 -4.527 1.00 60.48 117 ASN A O 1
ATOM 718 N N . PRO A 1 118 ? 56.228 37.746 -5.785 1.00 55.06 118 PRO A N 1
ATOM 719 C CA . PRO A 1 118 ? 55.485 37.850 -7.052 1.00 60.75 118 PRO A CA 1
ATOM 720 C C . PRO A 1 118 ? 54.214 37.008 -7.107 1.00 67.02 118 PRO A C 1
ATOM 721 O O . PRO A 1 118 ? 53.329 37.301 -7.917 1.00 71.16 118 PRO A O 1
ATOM 725 N N . ASP A 1 119 ? 54.127 35.983 -6.262 1.00 67.31 119 ASP A N 1
ATOM 726 C CA . ASP A 1 119 ? 52.946 35.123 -6.216 1.00 75.48 119 ASP A CA 1
ATOM 727 C C . ASP A 1 119 ? 51.815 35.779 -5.424 1.00 72.51 119 ASP A C 1
ATOM 728 O O . ASP A 1 119 ? 50.732 35.214 -5.286 1.00 73.02 119 ASP A O 1
ATOM 733 N N . ILE A 1 120 ? 52.079 36.977 -4.911 1.00 68.66 120 ILE A N 1
ATOM 734 C CA . ILE A 1 120 ? 51.107 37.710 -4.112 1.00 63.25 120 ILE A CA 1
ATOM 735 C C . ILE A 1 120 ? 50.566 38.918 -4.887 1.00 63.61 120 ILE A C 1
ATOM 736 O O . ILE A 1 120 ? 51.327 39.770 -5.362 1.00 63.06 120 ILE A O 1
ATOM 741 N N . HIS A 1 121 ? 49.246 38.973 -5.026 1.00 55.82 121 HIS A N 1
ATOM 742 C CA . HIS A 1 121 ? 48.620 39.995 -5.849 1.00 56.48 121 HIS A CA 1
ATOM 743 C C . HIS A 1 121 ? 47.851 41.016 -5.031 1.00 51.79 121 HIS A C 1
ATOM 744 O O . HIS A 1 121 ? 47.666 40.864 -3.823 1.00 51.44 121 HIS A O 1
ATOM 751 N N . VAL A 1 122 ? 47.419 42.074 -5.701 1.00 50.77 122 VAL A N 1
ATOM 752 C CA . VAL A 1 122 ? 46.780 43.184 -5.020 1.00 55.08 122 VAL A CA 1
ATOM 753 C C . VAL A 1 122 ? 45.432 42.739 -4.416 1.00 58.52 122 VAL A C 1
ATOM 754 O O . VAL A 1 122 ? 44.775 41.836 -4.945 1.00 57.82 122 VAL A O 1
ATOM 758 N N . ARG A 1 123 ? 45.082 43.347 -3.279 1.00 59.83 123 ARG A N 1
ATOM 759 C CA . ARG A 1 123 ? 43.873 43.070 -2.487 1.00 65.01 123 ARG A CA 1
ATOM 760 C C . ARG A 1 123 ? 43.951 41.813 -1.610 1.00 65.52 123 ARG A C 1
ATOM 761 O O . ARG A 1 123 ? 43.125 41.644 -0.711 1.00 66.18 123 ARG A O 1
ATOM 769 N N . GLU A 1 124 ? 44.929 40.941 -1.847 1.00 58.11 124 GLU A N 1
ATOM 770 C CA . GLU A 1 124 ? 45.012 39.709 -1.069 1.00 55.81 124 GLU A CA 1
ATOM 771 C C . GLU A 1 124 ? 45.380 40.018 0.381 1.00 47.85 124 GLU A C 1
ATOM 772 O O . GLU A 1 124 ? 45.826 41.118 0.683 1.00 46.20 124 GLU A O 1
ATOM 778 N N . LEU A 1 125 ? 45.186 39.047 1.271 1.00 48.35 125 LEU A N 1
ATOM 779 C CA . LEU A 1 125 ? 45.416 39.247 2.699 1.00 45.96 125 LEU A CA 1
ATOM 780 C C . LEU A 1 125 ? 46.700 38.564 3.155 1.00 48.47 125 LEU A C 1
ATOM 781 O O . LEU A 1 125 ? 46.940 37.397 2.844 1.00 46.20 125 LEU A O 1
ATOM 786 N N . VAL A 1 126 ? 47.530 39.295 3.887 1.00 44.64 126 VAL A N 1
ATOM 787 C CA . VAL A 1 126 ? 48.719 38.703 4.466 1.00 39.22 126 VAL A CA 1
ATOM 788 C C . VAL A 1 126 ? 48.638 38.740 5.994 1.00 38.69 126 VAL A C 1
ATOM 789 O O . VAL A 1 126 ? 48.318 39.776 6.585 1.00 35.15 126 VAL A O 1
ATOM 793 N N . LEU A 1 127 ? 48.884 37.591 6.624 1.00 32.29 127 LEU A N 1
ATOM 794 C CA . LEU A 1 127 ? 49.032 37.524 8.076 1.00 35.68 127 LEU A CA 1
ATOM 795 C C . LEU A 1 127 ? 50.507 37.326 8.411 1.00 34.10 127 LEU A C 1
ATOM 796 O O . LEU A 1 127 ? 51.143 36.412 7.886 1.00 42.76 127 LEU A O 1
ATOM 801 N N . ALA A 1 128 ? 51.041 38.167 9.289 1.00 33.57 128 ALA A N 1
ATOM 802 C CA . ALA A 1 128 ? 52.481 38.184 9.561 1.00 34.08 128 ALA A CA 1
ATOM 803 C C . ALA A 1 128 ? 52.854 37.209 10.676 1.00 36.25 128 ALA A C 1
ATOM 804 O O . ALA A 1 128 ? 52.774 37.536 11.866 1.00 35.82 128 ALA A O 1
ATOM 806 N N . GLN A 1 129 ? 53.257 36.006 10.280 1.00 32.84 129 GLN A N 1
ATOM 807 C CA . GLN A 1 129 ? 53.800 35.030 11.218 1.00 30.37 129 GLN A CA 1
ATOM 808 C C . GLN A 1 129 ? 55.014 35.602 11.948 1.00 31.56 129 GLN A C 1
ATOM 809 O O . GLN A 1 129 ? 55.256 35.328 13.131 1.00 38.95 129 GLN A O 1
ATOM 815 N N . ALA A 1 130 ? 55.786 36.397 11.223 1.00 26.80 130 ALA A N 1
ATOM 816 C CA . ALA A 1 130 ? 56.991 37.016 11.764 1.00 30.04 130 ALA A CA 1
ATOM 817 C C . ALA A 1 130 ? 57.214 38.306 11.022 1.00 30.54 130 ALA A C 1
ATOM 818 O O . ALA A 1 130 ? 56.701 38.472 9.918 1.00 34.32 130 ALA A O 1
ATOM 820 N N . ALA A 1 131 ? 58.010 39.204 11.589 1.00 24.04 131 ALA A N 1
ATOM 821 C CA . ALA A 1 131 ? 58.321 40.448 10.896 1.00 25.57 131 ALA A CA 1
ATOM 822 C C . ALA A 1 131 ? 59.826 40.655 10.758 1.00 28.26 131 ALA A C 1
ATOM 823 O O . ALA A 1 131 ? 60.509 40.873 11.752 1.00 29.91 131 ALA A O 1
ATOM 825 N N . ALA A 1 132 ? 60.341 40.599 9.533 1.00 30.38 132 ALA A N 1
ATOM 826 C CA . ALA A 1 132 ? 61.716 41.041 9.261 1.00 33.47 132 ALA A CA 1
ATOM 827 C C . ALA A 1 132 ? 61.821 42.544 9.493 1.00 35.04 132 ALA A C 1
ATOM 828 O O . ALA A 1 132 ? 60.803 43.237 9.514 1.00 38.64 132 ALA A O 1
ATOM 830 N N . THR A 1 133 ? 63.030 43.064 9.657 1.00 34.85 133 THR A N 1
ATOM 831 C CA . THR A 1 133 ? 63.172 44.519 9.758 1.00 34.60 133 THR A CA 1
ATOM 832 C C . THR A 1 133 ? 64.565 44.999 9.388 1.00 33.87 133 THR A C 1
ATOM 833 O O . THR A 1 133 ? 65.540 44.270 9.538 1.00 34.17 133 THR A O 1
ATOM 837 N N . ASN A 1 134 ? 64.667 46.231 8.905 1.00 32.37 134 ASN A N 1
ATOM 838 C CA . ASN A 1 134 ? 65.983 46.841 8.714 1.00 27.61 134 ASN A CA 1
ATOM 839 C C . ASN A 1 134 ? 66.222 47.865 9.799 1.00 32.10 134 ASN A C 1
ATOM 840 O O . ASN A 1 134 ? 67.145 48.670 9.738 1.00 32.90 134 ASN A O 1
ATOM 845 N N . SER A 1 135 ? 65.348 47.843 10.790 1.00 39.08 135 SER A N 1
ATOM 846 C CA . SER A 1 135 ? 65.476 48.744 11.910 1.00 36.35 135 SER A CA 1
ATOM 847 C C . SER A 1 135 ? 66.581 48.251 12.826 1.00 34.03 135 SER A C 1
ATOM 848 O O . SER A 1 135 ? 67.033 47.122 12.723 1.00 38.94 135 SER A O 1
ATOM 851 N N . ASN A 1 136 ? 66.980 49.120 13.733 1.00 35.97 136 ASN A N 1
ATOM 852 C CA . ASN A 1 136 ? 67.944 48.836 14.775 1.00 35.14 136 ASN A CA 1
ATOM 853 C C . ASN A 1 136 ? 67.327 48.613 16.175 1.00 39.88 136 ASN A C 1
ATOM 854 O O . ASN A 1 136 ? 68.052 48.349 17.134 1.00 34.30 136 ASN A O 1
ATOM 859 N N . ILE A 1 137 ? 66.008 48.771 16.311 1.00 36.58 137 ILE A N 1
ATOM 860 C CA . ILE A 1 137 ? 65.392 48.758 17.638 1.00 32.58 137 ILE A CA 1
ATOM 861 C C . ILE A 1 137 ? 65.656 47.449 18.387 1.00 29.69 137 ILE A C 1
ATOM 862 O O . ILE A 1 137 ? 66.021 47.466 19.558 1.00 32.45 137 ILE A O 1
ATOM 867 N N . ILE A 1 138 ? 65.495 46.318 17.712 1.00 29.24 138 ILE A N 1
ATOM 868 C CA . ILE A 1 138 ? 65.764 45.039 18.360 1.00 32.21 138 ILE A CA 1
ATOM 869 C C . ILE A 1 138 ? 67.257 44.759 18.441 1.00 33.19 138 ILE A C 1
ATOM 870 O O . ILE A 1 138 ? 67.765 44.382 19.496 1.00 32.85 138 ILE A O 1
ATOM 875 N N . ARG A 1 139 ? 67.970 44.946 17.361 1.00 38.45 139 ARG A N 1
ATOM 876 C CA . ARG A 1 139 ? 69.368 44.607 17.303 1.00 32.36 139 ARG A CA 1
ATOM 877 C C . ARG A 1 139 ? 70.202 45.380 18.316 1.00 32.31 139 ARG A C 1
ATOM 878 O O . ARG A 1 139 ? 71.148 44.878 18.830 1.00 39.27 139 ARG A O 1
ATOM 886 N N . ASN A 1 140 ? 69.855 46.615 18.585 1.00 34.35 140 ASN A N 1
ATOM 887 C CA . ASN A 1 140 ? 70.557 47.419 19.601 1.00 42.31 140 ASN A CA 1
ATOM 888 C C . ASN A 1 140 ? 70.491 46.816 20.997 1.00 37.57 140 ASN A C 1
ATOM 889 O O . ASN A 1 140 ? 71.415 46.970 21.781 1.00 45.12 140 ASN A O 1
ATOM 894 N N . ASP A 1 141 ? 69.354 46.198 21.317 1.00 34.77 141 ASP A N 1
ATOM 895 C CA . ASP A 1 141 ? 69.142 45.548 22.612 1.00 34.91 141 ASP A CA 1
ATOM 896 C C . ASP A 1 141 ? 69.738 44.140 22.652 1.00 33.50 141 ASP A C 1
ATOM 897 O O . ASP A 1 141 ? 70.071 43.627 23.720 1.00 39.76 141 ASP A O 1
ATOM 902 N N . TRP A 1 142 ? 69.837 43.515 21.478 1.00 26.41 142 TRP A N 1
ATOM 903 C CA . TRP A 1 142 ? 70.278 42.134 21.353 1.00 26.41 142 TRP A CA 1
ATOM 904 C C . TRP A 1 142 ? 71.365 41.980 20.264 1.00 33.67 142 TRP A C 1
ATOM 905 O O . TRP A 1 142 ? 71.154 41.304 19.249 1.00 33.26 142 TRP A O 1
ATOM 916 N N . PRO A 1 143 ? 72.539 42.608 20.474 1.00 29.82 143 PRO A N 1
ATOM 917 C CA . PRO A 1 143 ? 73.564 42.590 19.418 1.00 31.73 143 PRO A CA 1
ATOM 918 C C . PRO A 1 143 ? 74.085 41.202 19.091 1.00 35.86 143 PRO A C 1
ATOM 919 O O . PRO A 1 143 ? 74.512 41.001 17.960 1.00 43.99 143 PRO A O 1
ATOM 923 N N . GLU A 1 144 ? 74.030 40.261 20.028 1.00 40.33 144 GLU A N 1
ATOM 924 C CA . GLU A 1 144 ? 74.533 38.905 19.759 1.00 46.55 144 GLU A CA 1
ATOM 925 C C . GLU A 1 144 ? 73.621 38.080 18.842 1.00 44.34 144 GLU A C 1
ATOM 926 O O . GLU A 1 144 ? 74.056 37.057 18.309 1.00 45.64 144 GLU A O 1
ATOM 932 N N . PHE A 1 145 ? 72.376 38.522 18.646 1.00 35.19 145 PHE A N 1
ATOM 933 C CA . PHE A 1 145 ? 71.365 37.681 17.986 1.00 35.13 145 PHE A CA 1
ATOM 934 C C . PHE A 1 145 ? 70.687 38.244 16.729 1.00 36.69 145 PHE A C 1
ATOM 935 O O . PHE A 1 145 ? 70.492 39.465 16.576 1.00 41.99 145 PHE A O 1
ATOM 943 N N . ASP A 1 146 ? 70.311 37.321 15.845 1.00 36.58 146 ASP A N 1
ATOM 944 C CA . ASP A 1 146 ? 69.115 37.481 15.010 1.00 39.25 146 ASP A CA 1
ATOM 945 C C . ASP A 1 146 ? 67.908 37.094 15.870 1.00 35.11 146 ASP A C 1
ATOM 946 O O . ASP A 1 146 ? 67.685 35.909 16.116 1.00 36.66 146 ASP A O 1
ATOM 951 N N . PHE A 1 147 ? 67.153 38.089 16.338 1.00 32.34 147 PHE A N 1
ATOM 952 C CA . PHE A 1 147 ? 66.025 37.879 17.248 1.00 32.97 147 PHE A CA 1
ATOM 953 C C . PHE A 1 147 ? 64.701 38.178 16.525 1.00 41.60 147 PHE A C 1
ATOM 954 O O . PHE A 1 147 ? 64.255 39.332 16.478 1.00 43.31 147 PHE A O 1
ATOM 962 N N . PRO A 1 148 ? 64.079 37.133 15.956 1.00 40.96 148 PRO A N 1
ATOM 963 C CA . PRO A 1 148 ? 62.807 37.207 15.219 1.00 40.12 148 PRO A CA 1
ATOM 964 C C . PRO A 1 148 ? 61.661 37.742 16.053 1.00 36.33 148 PRO A C 1
ATOM 965 O O . PRO A 1 148 ? 61.460 37.305 17.184 1.00 34.64 148 PRO A O 1
ATOM 969 N N . GLN A 1 149 ? 60.910 38.673 15.484 1.00 38.99 149 GLN A N 1
ATOM 970 C CA . GLN A 1 149 ? 59.703 39.180 16.117 1.00 33.86 149 GLN A CA 1
ATOM 971 C C . GLN A 1 149 ? 58.492 38.454 15.543 1.00 32.40 149 GLN A C 1
ATOM 972 O O . GLN A 1 149 ? 58.238 38.486 14.328 1.00 32.12 149 GLN A O 1
ATOM 978 N N . ILE A 1 150 ? 57.749 37.780 16.410 1.00 31.89 150 ILE A N 1
ATOM 979 C CA . ILE A 1 150 ? 56.686 36.907 15.937 1.00 37.76 150 ILE A CA 1
ATOM 980 C C . ILE A 1 150 ? 55.293 37.279 16.449 1.00 32.42 150 ILE A C 1
ATOM 981 O O . ILE A 1 150 ? 55.139 37.887 17.508 1.00 32.94 150 ILE A O 1
ATOM 986 N N . ALA A 1 151 ? 54.287 36.910 15.662 1.00 26.24 151 ALA A N 1
ATOM 987 C CA . ALA A 1 151 ? 52.896 37.021 16.061 1.00 31.46 151 ALA A CA 1
ATOM 988 C C . ALA A 1 151 ? 52.598 36.035 17.155 1.00 33.54 151 ALA A C 1
ATOM 989 O O . ALA A 1 151 ? 53.212 34.962 17.228 1.00 38.85 151 ALA A O 1
ATOM 991 N N . ASP A 1 152 ? 51.633 36.372 17.995 1.00 33.84 152 ASP A N 1
ATOM 992 C CA . ASP A 1 152 ? 51.104 35.384 18.916 1.00 33.82 152 ASP A CA 1
ATOM 993 C C . ASP A 1 152 ? 50.470 34.280 18.081 1.00 41.76 152 ASP A C 1
ATOM 994 O O . ASP A 1 152 ? 49.602 34.577 17.246 1.00 40.25 152 ASP A O 1
ATOM 999 N N . PHE A 1 153 ? 50.906 33.027 18.285 1.00 37.84 153 PHE A N 1
ATOM 1000 C CA . PHE A 1 153 ? 50.442 31.916 17.443 1.00 36.01 153 PHE A CA 1
ATOM 1001 C C . PHE A 1 153 ? 48.935 31.748 17.463 1.00 40.73 153 PHE A C 1
ATOM 1002 O O . PHE A 1 153 ? 48.332 31.686 16.398 1.00 45.52 153 PHE A O 1
ATOM 1010 N N . LYS A 1 154 ? 48.332 31.671 18.654 1.00 41.35 154 LYS A N 1
ATOM 1011 C CA . LYS A 1 154 ? 46.883 31.438 18.761 1.00 41.28 154 LYS A CA 1
ATOM 1012 C C . LYS A 1 154 ? 46.066 32.494 17.998 1.00 39.16 154 LYS A C 1
ATOM 1013 O O . LYS A 1 154 ? 45.079 32.149 17.339 1.00 39.92 154 LYS A O 1
ATOM 1019 N N . LEU A 1 155 ? 46.490 33.758 18.059 1.00 32.97 155 LEU A N 1
ATOM 1020 C CA . LEU A 1 155 ? 45.850 34.821 17.280 1.00 34.51 155 LEU A CA 1
ATOM 1021 C C . LEU A 1 155 ? 45.985 34.529 15.797 1.00 36.76 155 LEU A C 1
ATOM 1022 O O . LEU A 1 155 ? 44.990 34.510 15.072 1.00 39.50 155 LEU A O 1
ATOM 1027 N N . LEU A 1 156 ? 47.223 34.276 15.364 1.00 38.31 156 LEU A N 1
ATOM 1028 C CA . LEU A 1 156 ? 47.534 33.992 13.963 1.00 36.71 156 LEU A CA 1
ATOM 1029 C C . LEU A 1 156 ? 46.712 32.835 13.422 1.00 40.34 156 LEU A C 1
ATOM 1030 O O . LEU A 1 156 ? 46.226 32.862 12.289 1.00 44.22 156 LEU A O 1
ATOM 1035 N N . ASP A 1 157 ? 46.557 31.814 14.252 1.00 38.82 157 ASP A N 1
ATOM 1036 C CA . ASP A 1 157 ? 45.856 30.615 13.861 1.00 39.35 157 ASP A CA 1
ATOM 1037 C C . ASP A 1 157 ? 44.347 30.865 13.805 1.00 45.98 157 ASP A C 1
ATOM 1038 O O . ASP A 1 157 ? 43.657 30.345 12.928 1.00 45.25 157 ASP A O 1
ATOM 1043 N N . LYS A 1 158 ? 43.830 31.662 14.734 1.00 43.91 158 LYS A N 1
ATOM 1044 C CA . LYS A 1 158 ? 42.414 31.999 14.691 1.00 44.76 158 LYS A CA 1
ATOM 1045 C C . LYS A 1 158 ? 42.110 32.852 13.456 1.00 46.74 158 LYS A C 1
ATOM 1046 O O . LYS A 1 158 ? 41.116 32.614 12.776 1.00 44.46 158 LYS A O 1
ATOM 1052 N N . ALA A 1 159 ? 42.971 33.830 13.156 1.00 43.03 159 ALA A N 1
ATOM 1053 C CA . ALA A 1 159 ? 42.745 34.723 12.008 1.00 39.08 159 ALA A CA 1
ATOM 1054 C C . ALA A 1 159 ? 42.757 33.940 10.701 1.00 41.08 159 ALA A C 1
ATOM 1055 O O . ALA A 1 159 ? 41.925 34.157 9.814 1.00 47.06 159 ALA A O 1
ATOM 1057 N N . TYR A 1 160 ? 43.710 33.020 10.591 1.00 43.69 160 TYR A N 1
ATOM 1058 C CA . TYR A 1 160 ? 43.795 32.149 9.429 1.00 47.49 160 TYR A CA 1
ATOM 1059 C C . TYR A 1 160 ? 42.539 31.308 9.235 1.00 46.82 160 TYR A C 1
ATOM 1060 O O . TYR A 1 160 ? 42.065 31.145 8.110 1.00 51.74 160 TYR A O 1
ATOM 1069 N N . HIS A 1 161 ? 42.031 30.744 10.326 1.00 43.36 161 HIS A N 1
ATOM 1070 C CA . HIS A 1 161 ? 40.856 29.880 10.248 1.00 50.23 161 HIS A CA 1
ATOM 1071 C C . HIS A 1 161 ? 39.639 30.686 9.841 1.00 48.42 161 HIS A C 1
ATOM 1072 O O . HIS A 1 161 ? 38.877 30.257 8.981 1.00 47.53 161 HIS A O 1
ATOM 1079 N N . ILE A 1 162 ? 39.500 31.874 10.425 1.00 48.71 162 ILE A N 1
ATOM 1080 C CA . ILE A 1 162 ? 38.395 32.782 10.118 1.00 46.91 162 ILE A CA 1
ATOM 1081 C C . ILE A 1 162 ? 38.448 33.277 8.674 1.00 51.82 162 ILE A C 1
ATOM 1082 O O . ILE A 1 162 ? 37.434 33.278 7.978 1.00 54.12 162 ILE A O 1
ATOM 1087 N N . ALA A 1 163 ? 39.634 33.678 8.222 1.00 47.84 163 ALA A N 1
ATOM 1088 C CA . ALA A 1 163 ? 39.824 34.109 6.836 1.00 47.00 163 ALA A CA 1
ATOM 1089 C C . ALA A 1 163 ? 39.474 33.011 5.831 1.00 56.70 163 ALA A C 1
ATOM 1090 O O . ALA A 1 163 ? 38.959 33.287 4.745 1.00 59.31 163 ALA A O 1
ATOM 1092 N N . LYS A 1 164 ? 39.756 31.763 6.193 1.00 54.37 164 LYS A N 1
ATOM 1093 C CA . LYS A 1 164 ? 39.575 30.670 5.257 1.00 63.36 164 LYS A CA 1
ATOM 1094 C C . LYS A 1 164 ? 38.094 30.310 5.142 1.00 67.23 164 LYS A C 1
ATOM 1095 O O . LYS A 1 164 ? 37.643 29.871 4.089 1.00 66.69 164 LYS A O 1
ATOM 1101 N N . GLU A 1 165 ? 37.341 30.511 6.221 1.00 70.88 165 GLU A N 1
ATOM 1102 C CA . GLU A 1 165 ? 35.895 30.289 6.209 1.00 76.80 165 GLU A CA 1
ATOM 1103 C C . GLU A 1 165 ? 35.175 31.296 5.313 1.00 72.51 165 GLU A C 1
ATOM 1104 O O . GLU A 1 165 ? 34.112 31.003 4.767 1.00 75.35 165 GLU A O 1
ATOM 1118 N N . ASP A 1 167 ? 36.531 32.442 2.655 1.00 75.45 167 ASP A N 1
ATOM 1119 C CA . ASP A 1 167 ? 37.167 32.253 1.357 1.00 76.33 167 ASP A CA 1
ATOM 1120 C C . ASP A 1 167 ? 37.938 33.500 0.906 1.00 67.13 167 ASP A C 1
ATOM 1121 O O . ASP A 1 167 ? 37.942 33.854 -0.277 1.00 64.42 167 ASP A O 1
ATOM 1126 N N . ILE A 1 168 ? 38.581 34.167 1.860 1.00 61.31 168 ILE A N 1
ATOM 1127 C CA . ILE A 1 168 ? 39.508 35.245 1.544 1.00 56.13 168 ILE A CA 1
ATOM 1128 C C . ILE A 1 168 ? 40.856 34.645 1.147 1.00 60.99 168 ILE A C 1
ATOM 1129 O O . ILE A 1 168 ? 41.369 33.747 1.823 1.00 60.86 168 ILE A O 1
ATOM 1134 N N . THR A 1 169 ? 41.416 35.126 0.042 1.00 63.67 169 THR A N 1
ATOM 1135 C CA . THR A 1 169 ? 42.756 34.726 -0.357 1.00 61.77 169 THR A CA 1
ATOM 1136 C C . THR A 1 169 ? 43.749 35.224 0.686 1.00 61.18 169 THR A C 1
ATOM 1137 O O . THR A 1 169 ? 43.981 36.431 0.815 1.00 59.50 169 THR A O 1
ATOM 1141 N N . THR A 1 170 ? 44.323 34.2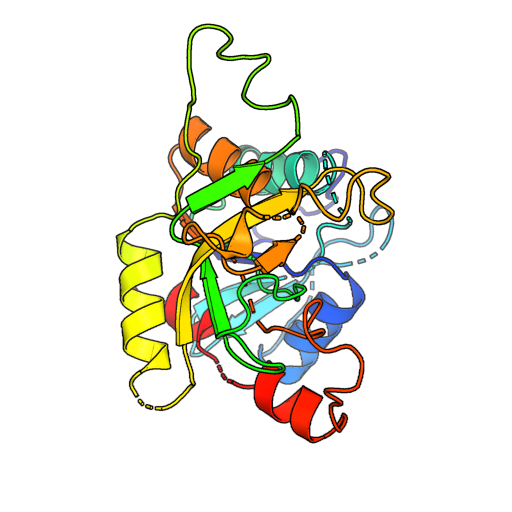85 1.433 1.00 58.67 170 THR A N 1
ATOM 1142 C CA . THR A 1 170 ? 45.196 34.615 2.552 1.00 57.23 170 THR A CA 1
ATOM 1143 C C . THR A 1 170 ? 46.584 34.002 2.383 1.00 49.09 170 THR A C 1
ATOM 1144 O O . THR A 1 170 ? 46.720 32.890 1.885 1.00 50.26 170 THR A O 1
ATOM 1148 N N . HIS A 1 171 ? 47.609 34.743 2.790 1.00 44.42 171 HIS A N 1
ATOM 1149 C CA . HIS A 1 171 ? 48.978 34.233 2.788 1.00 47.46 171 HIS A CA 1
ATOM 1150 C C . HIS A 1 171 ? 49.603 34.432 4.156 1.00 42.66 171 HIS A C 1
ATOM 1151 O O . HIS A 1 171 ? 49.583 35.532 4.693 1.00 44.17 171 HIS A O 1
ATOM 1158 N N . VAL A 1 172 ? 50.136 33.363 4.732 1.00 42.19 172 VAL A N 1
ATOM 1159 C CA . VAL A 1 172 ? 50.812 33.470 6.016 1.00 41.40 172 VAL A CA 1
ATOM 1160 C C . VAL A 1 172 ? 52.318 33.428 5.812 1.00 44.44 172 VAL A C 1
ATOM 1161 O O . VAL A 1 172 ? 52.832 32.524 5.166 1.00 43.94 172 VAL A O 1
ATOM 1165 N N . GLY A 1 173 ? 53.033 34.408 6.346 1.00 45.50 173 GLY A N 1
ATOM 1166 C CA . GLY A 1 173 ? 54.473 34.411 6.186 1.00 39.09 173 GLY A CA 1
ATOM 1167 C C . GLY A 1 173 ? 55.118 35.534 6.948 1.00 36.44 173 GLY A C 1
ATOM 1168 O O . GLY A 1 173 ? 54.542 36.045 7.913 1.00 39.63 173 GLY A O 1
ATOM 1169 N N . SER A 1 174 ? 56.315 35.928 6.523 1.00 34.80 174 SER A N 1
ATOM 1170 C CA . SER A 1 174 ? 56.943 37.112 7.099 1.00 34.77 174 SER A CA 1
ATOM 1171 C C . SER A 1 174 ? 56.573 38.338 6.295 1.00 37.27 174 SER A C 1
ATOM 1172 O O . SER A 1 174 ? 56.259 38.240 5.106 1.00 38.71 174 SER A O 1
ATOM 1175 N N . VAL A 1 175 ? 56.600 39.492 6.951 1.00 32.45 175 VAL A N 1
ATOM 1176 C CA . VAL A 1 175 ? 56.598 40.753 6.240 1.00 40.47 175 VAL A CA 1
ATOM 1177 C C . VAL A 1 175 ? 57.892 41.481 6.615 1.00 43.49 175 VAL A C 1
ATOM 1178 O O . VAL A 1 175 ? 58.588 41.085 7.565 1.00 34.27 175 VAL A O 1
ATOM 1182 N N . LEU A 1 176 ? 58.226 42.526 5.865 1.00 36.88 176 LEU A N 1
ATOM 1183 C CA . LEU A 1 176 ? 59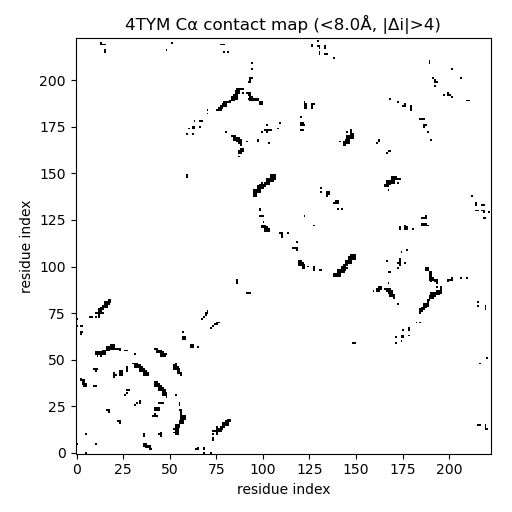.397 43.323 6.188 1.00 33.36 176 LEU A CA 1
ATOM 1184 C C . LEU A 1 176 ? 58.915 44.647 6.754 1.00 35.04 176 LEU A C 1
ATOM 1185 O O . LEU A 1 176 ? 58.204 45.396 6.075 1.00 30.64 176 LEU A O 1
ATOM 1190 N N . SER A 1 177 ? 59.255 44.901 8.016 1.00 26.25 177 SER A N 1
ATOM 1191 C CA . SER A 1 177 ? 58.952 46.168 8.646 1.00 27.01 177 SER A CA 1
ATOM 1192 C C . SER A 1 177 ? 60.131 47.105 8.411 1.00 36.84 177 SER A C 1
ATOM 1193 O O . SER A 1 177 ? 61.183 46.977 9.054 1.00 28.24 177 SER A O 1
ATOM 1196 N N . SER A 1 178 ? 59.944 48.045 7.489 1.00 34.97 178 SER A N 1
ATOM 1197 C CA . SER A 1 178 ? 61.028 48.882 7.013 1.00 34.91 178 SER A CA 1
ATOM 1198 C C . SER A 1 178 ? 61.059 50.263 7.677 1.00 42.43 178 SER A C 1
ATOM 1199 O O . SER A 1 178 ? 60.035 50.781 8.141 1.00 46.90 178 SER A O 1
ATOM 1202 N N . ASP A 1 179 ? 62.243 50.863 7.709 1.00 37.22 179 ASP A N 1
ATOM 1203 C CA . ASP A 1 179 ? 62.397 52.200 8.264 1.00 36.90 179 ASP A CA 1
ATOM 1204 C C . ASP A 1 179 ? 62.242 53.244 7.176 1.00 32.51 179 ASP A C 1
ATOM 1205 O O . ASP A 1 179 ? 62.029 54.415 7.458 1.00 34.37 179 ASP A O 1
ATOM 1210 N N . VAL A 1 180 ? 62.373 52.819 5.924 1.00 32.69 180 VAL A N 1
ATOM 1211 C CA . VAL A 1 180 ? 62.538 53.768 4.833 1.00 34.74 180 VAL A CA 1
ATOM 1212 C C . VAL A 1 180 ? 61.593 53.419 3.705 1.00 38.81 180 VAL A C 1
ATOM 1213 O O . VAL A 1 180 ? 61.861 52.513 2.929 1.00 45.10 180 VAL A O 1
ATOM 1217 N N . PHE A 1 181 ? 60.475 54.139 3.639 1.00 43.41 181 PHE A N 1
ATOM 1218 C CA . PHE A 1 181 ? 59.495 53.991 2.569 1.00 36.41 181 PHE A CA 1
ATOM 1219 C C . PHE A 1 181 ? 60.169 54.255 1.231 1.00 42.21 181 PHE A C 1
ATOM 1220 O O . PHE A 1 181 ? 60.065 53.456 0.298 1.00 43.04 181 PHE A O 1
ATOM 1228 N N . TYR A 1 182 ? 60.875 55.378 1.143 1.00 44.15 182 TYR A N 1
ATOM 1229 C CA . TYR A 1 182 ? 61.592 55.712 -0.081 1.00 43.02 182 TYR A CA 1
ATOM 1230 C C . TYR A 1 182 ? 63.002 55.123 -0.051 1.00 47.53 182 TYR A C 1
ATOM 1231 O O . TYR A 1 182 ? 63.999 55.842 0.058 1.00 52.14 182 TYR A O 1
ATOM 1240 N N . SER A 1 183 ? 63.058 53.794 -0.145 1.00 51.74 183 SER A N 1
ATOM 1241 C CA . SER A 1 183 ? 64.293 53.021 -0.029 1.00 48.25 183 SER A CA 1
ATOM 1242 C C . SER A 1 183 ? 65.347 53.362 -1.088 1.00 48.41 183 SER A C 1
ATOM 1243 O O . SER A 1 183 ? 65.019 53.572 -2.255 1.00 48.77 183 SER A O 1
ATOM 1246 N N . ASN A 1 184 ? 66.614 53.410 -0.678 1.00 51.70 184 ASN A N 1
ATOM 1247 C CA . ASN A 1 184 ? 67.724 53.582 -1.624 1.00 59.89 184 ASN A CA 1
ATOM 1248 C C . ASN A 1 184 ? 68.273 52.233 -2.125 1.00 68.04 184 ASN A C 1
ATOM 1249 O O . ASN A 1 184 ? 69.146 52.182 -2.999 1.00 68.80 184 ASN A O 1
ATOM 1254 N N . GLN A 1 185 ? 67.749 51.145 -1.566 1.00 67.76 185 GLN A N 1
ATOM 1255 C CA . GLN A 1 185 ? 68.106 49.794 -2.003 1.00 73.51 185 GLN A CA 1
ATOM 1256 C C . GLN A 1 185 ? 66.847 48.931 -2.220 1.00 66.49 185 GLN A C 1
ATOM 1257 O O . GLN A 1 185 ? 66.578 48.008 -1.446 1.00 62.78 185 GLN A O 1
ATOM 1263 N N . PRO A 1 186 ? 66.057 49.239 -3.269 1.00 64.45 186 PRO A N 1
ATOM 1264 C CA . PRO A 1 186 ? 64.792 48.513 -3.457 1.00 55.94 186 PRO A CA 1
ATOM 1265 C C . PRO A 1 186 ? 64.985 47.098 -3.995 1.00 53.76 186 PRO A C 1
ATOM 1266 O O . PRO A 1 186 ? 64.168 46.234 -3.683 1.00 54.09 186 PRO A O 1
ATOM 1270 N N . ASP A 1 187 ? 66.044 46.871 -4.768 1.00 53.81 187 ASP A N 1
ATOM 1271 C CA . ASP A 1 187 ? 66.369 45.542 -5.280 1.00 60.52 187 ASP A CA 1
ATOM 1272 C C . ASP A 1 187 ? 66.652 44.543 -4.159 1.00 57.87 187 ASP A C 1
ATOM 1273 O O . ASP A 1 187 ? 66.178 43.406 -4.201 1.00 52.86 187 ASP A O 1
ATOM 1278 N N . ARG A 1 188 ? 67.431 44.970 -3.169 1.00 54.62 188 ARG A N 1
ATOM 1279 C CA . ARG A 1 188 ? 67.671 44.157 -1.982 1.00 48.23 188 ARG A CA 1
ATOM 1280 C C . ARG A 1 188 ? 66.352 43.742 -1.322 1.00 46.10 188 ARG A C 1
ATOM 1281 O O . ARG A 1 188 ? 66.142 42.558 -1.037 1.00 40.51 188 ARG A O 1
ATOM 1289 N N . ASN A 1 189 ? 65.468 44.711 -1.085 1.00 43.76 189 ASN A N 1
ATOM 1290 C CA . ASN A 1 189 ? 64.149 44.420 -0.531 1.00 39.83 189 ASN A CA 1
ATOM 1291 C C . ASN A 1 189 ? 63.379 43.399 -1.373 1.00 42.97 189 ASN A C 1
ATOM 1292 O O . ASN A 1 189 ? 62.811 42.440 -0.846 1.00 47.14 189 ASN A O 1
ATOM 1305 N N . ALA A 1 191 ? 64.515 41.133 -3.309 1.00 53.40 191 ALA A N 1
ATOM 1306 C CA . ALA A 1 191 ? 65.162 39.826 -3.269 1.00 49.26 191 ALA A CA 1
ATOM 1307 C C . ALA A 1 191 ? 64.635 38.991 -2.111 1.00 44.75 191 ALA A C 1
ATOM 1308 O O . ALA A 1 191 ? 64.535 37.776 -2.226 1.00 47.31 191 ALA A O 1
ATOM 1310 N N . LEU A 1 192 ? 64.286 39.645 -1.004 1.00 41.50 192 LEU A N 1
ATOM 1311 C CA . LEU A 1 192 ? 63.638 38.968 0.121 1.00 40.72 192 LEU A CA 1
ATOM 1312 C C . LEU A 1 192 ? 62.332 38.275 -0.262 1.00 45.78 192 LEU A C 1
ATOM 1313 O O . LEU A 1 192 ? 61.951 37.280 0.356 1.00 52.90 192 LEU A O 1
ATOM 1318 N N . GLY A 1 193 ? 61.639 38.811 -1.268 1.00 45.07 193 GLY A N 1
ATOM 1319 C CA . GLY A 1 193 ? 60.355 38.270 -1.696 1.00 44.17 193 GLY A CA 1
ATOM 1320 C C . GLY A 1 193 ? 60.439 36.858 -2.250 1.00 51.43 193 GLY A C 1
ATOM 1321 O O . GLY A 1 193 ? 59.439 36.133 -2.310 1.00 58.87 193 GLY A O 1
ATOM 1322 N N . LYS A 1 194 ? 61.638 36.458 -2.654 1.00 48.24 194 LYS A N 1
ATOM 1323 C CA . LYS A 1 194 ? 61.843 35.108 -3.155 1.00 44.94 194 LYS A CA 1
ATOM 1324 C C . LYS A 1 194 ? 62.181 34.120 -2.027 1.00 41.65 194 LYS A C 1
ATOM 1325 O O . LYS A 1 194 ? 62.341 32.931 -2.268 1.00 45.87 194 LYS A O 1
ATOM 1331 N N . LEU A 1 195 ? 62.263 34.614 -0.796 1.00 40.25 195 LEU A N 1
ATOM 1332 C CA . LEU A 1 195 ? 62.668 33.791 0.342 1.00 39.79 195 LEU A CA 1
ATOM 1333 C C . LEU A 1 195 ? 61.607 33.750 1.431 1.00 44.70 195 LEU A C 1
ATOM 1334 O O . LEU A 1 195 ? 61.938 33.671 2.620 1.00 42.55 195 LEU A O 1
ATOM 1339 N N . GLY A 1 196 ? 60.338 33.822 1.036 1.00 48.64 196 GLY A N 1
ATOM 1340 C CA . GLY A 1 196 ? 59.251 33.668 1.984 1.00 42.54 196 GLY A CA 1
ATOM 1341 C C . GLY A 1 196 ? 58.808 34.942 2.686 1.00 45.19 196 GLY A C 1
ATOM 1342 O O . GLY A 1 196 ? 58.006 34.886 3.625 1.00 47.90 196 GLY A O 1
ATOM 1343 N N . VAL A 1 197 ? 59.333 36.086 2.253 1.00 41.22 197 VAL A N 1
ATOM 1344 C CA . VAL A 1 197 ? 58.913 37.372 2.809 1.00 37.64 197 VAL A CA 1
ATOM 1345 C C . VAL A 1 197 ? 57.922 38.023 1.854 1.00 39.71 197 VAL A C 1
ATOM 1346 O O .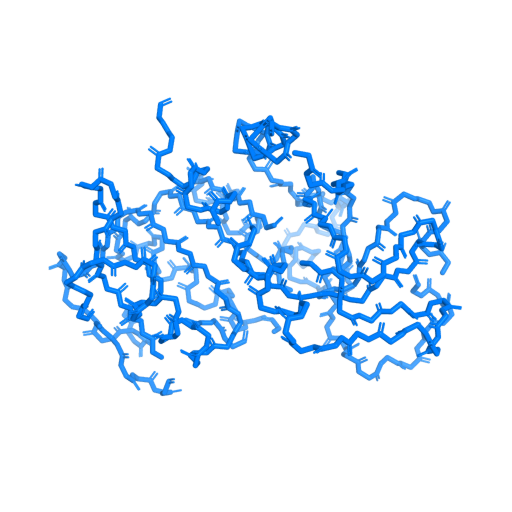 VAL A 1 197 ? 58.283 38.413 0.740 1.00 42.44 197 VAL A O 1
ATOM 1350 N N . HIS A 1 198 ? 56.680 38.157 2.311 1.00 35.09 198 HIS A N 1
ATOM 1351 C CA . HIS A 1 198 ? 55.535 38.411 1.436 1.00 38.15 198 HIS A CA 1
ATOM 1352 C C . HIS A 1 198 ? 55.369 39.854 1.010 1.00 38.33 198 HIS A C 1
ATOM 1353 O O . HIS A 1 198 ? 55.160 40.142 -0.176 1.00 38.91 198 HIS A O 1
ATOM 1360 N N . ALA A 1 199 ? 55.476 40.758 1.981 1.00 35.07 199 ALA A N 1
ATOM 1361 C CA . ALA A 1 199 ? 55.085 42.147 1.774 1.00 33.26 199 ALA A CA 1
ATOM 1362 C C . ALA A 1 199 ? 55.931 43.101 2.616 1.00 34.64 199 ALA A C 1
ATOM 1363 O O . ALA A 1 199 ? 56.579 42.683 3.582 1.00 36.16 199 ALA A O 1
ATOM 1365 N N . ILE A 1 200 ? 55.941 44.376 2.230 1.00 33.41 200 ILE A N 1
ATOM 1366 C CA . ILE A 1 200 ? 56.681 45.403 2.960 1.00 34.07 200 ILE A CA 1
ATOM 1367 C C . ILE A 1 200 ? 55.721 46.351 3.637 1.00 35.72 200 ILE A C 1
ATOM 1368 O O . ILE A 1 200 ? 54.763 46.824 3.026 1.00 36.25 200 ILE A O 1
ATOM 1373 N N . GLU A 1 201 ? 56.021 46.659 4.888 1.00 38.97 201 GLU A N 1
ATOM 1374 C CA . GLU A 1 201 ? 55.162 47.457 5.739 1.00 40.39 201 GLU A CA 1
ATOM 1375 C C . GLU A 1 201 ? 56.123 48.229 6.699 1.00 40.95 201 GLU A C 1
ATOM 1376 O O . GLU A 1 201 ? 57.350 48.203 6.491 1.00 35.85 201 GLU A O 1
ATOM 1390 N N . GLU A 1 203 ? 55.525 48.721 10.450 1.00 29.69 203 GLU A N 1
ATOM 1391 C CA . GLU A 1 203 ? 55.233 48.699 11.871 1.00 31.53 203 GLU A CA 1
ATOM 1392 C C . GLU A 1 203 ? 55.338 47.401 12.651 1.00 36.55 203 GLU A C 1
ATOM 1393 O O . GLU A 1 203 ? 55.572 47.432 13.824 1.00 41.00 203 GLU A O 1
ATOM 1399 N N . ALA A 1 204 ? 55.128 46.269 12.002 1.00 27.77 204 ALA A N 1
ATOM 1400 C CA . ALA A 1 204 ? 54.811 45.014 12.673 1.00 26.57 204 ALA A CA 1
ATOM 1401 C C . ALA A 1 204 ? 55.923 44.586 13.640 1.00 30.82 204 ALA A C 1
ATOM 1402 O O . ALA A 1 204 ? 55.633 44.189 14.781 1.00 33.04 204 ALA A O 1
ATOM 1404 N N . ALA A 1 205 ? 57.183 44.690 13.214 1.00 31.00 205 ALA A N 1
ATOM 1405 C CA . ALA A 1 205 ? 58.301 44.267 14.074 1.00 31.44 205 ALA A CA 1
ATOM 1406 C C . ALA A 1 205 ? 58.260 44.966 15.431 1.00 33.36 205 ALA A C 1
ATOM 1407 O O . ALA A 1 205 ? 58.479 44.326 16.470 1.00 26.78 205 ALA A O 1
ATOM 1409 N N . ALA A 1 206 ? 57.952 46.268 15.423 1.00 30.78 206 ALA A N 1
ATOM 1410 C CA . ALA A 1 206 ? 57.940 47.055 16.660 1.00 32.40 206 ALA A CA 1
ATOM 1411 C C . ALA A 1 206 ? 56.849 46.563 17.592 1.00 33.72 206 ALA A C 1
ATOM 1412 O O . ALA A 1 206 ? 57.090 46.369 18.798 1.00 31.60 206 ALA A O 1
ATOM 1414 N N . LEU A 1 207 ? 55.656 46.358 17.026 1.00 29.88 207 LEU A N 1
ATOM 1415 C CA . LEU A 1 207 ? 54.506 45.862 17.788 1.00 31.27 207 LEU A CA 1
ATOM 1416 C C . LEU A 1 207 ? 54.830 44.495 18.394 1.00 30.46 207 LEU A C 1
ATOM 1417 O O . LEU A 1 207 ? 54.598 44.252 19.584 1.00 27.08 207 LEU A O 1
ATOM 1422 N N . TYR A 1 208 ? 55.392 43.606 17.577 1.00 32.59 208 TYR A N 1
ATOM 1423 C CA . TYR A 1 208 ? 55.702 42.249 18.035 1.00 28.89 208 TYR A CA 1
ATOM 1424 C C . TYR A 1 208 ? 56.738 42.297 19.158 1.00 33.72 208 TYR A C 1
ATOM 1425 O O . TYR A 1 208 ? 56.676 41.536 20.126 1.00 29.59 208 TYR A O 1
ATOM 1434 N N . TYR A 1 209 ? 57.690 43.214 19.026 1.00 32.47 209 TYR A N 1
ATOM 1435 C CA . TYR A 1 209 ? 58.751 43.341 20.014 1.00 33.59 209 TYR A CA 1
ATOM 1436 C C . TYR A 1 209 ? 58.178 43.770 21.373 1.00 34.92 209 TYR A C 1
ATOM 1437 O O . TYR A 1 209 ? 58.501 43.180 22.411 1.00 34.09 209 TYR A O 1
ATOM 1446 N N . LEU A 1 210 ? 57.316 44.789 21.364 1.00 31.86 210 LEU A N 1
ATOM 1447 C CA . LEU A 1 210 ? 56.690 45.247 22.603 1.00 35.64 210 LEU A CA 1
ATOM 1448 C C . LEU A 1 210 ? 55.828 44.146 23.207 1.00 30.80 210 LEU A C 1
ATOM 1449 O O . LEU A 1 210 ? 55.860 43.912 24.420 1.00 31.78 210 LEU A O 1
ATOM 1454 N N . ALA A 1 211 ? 55.069 43.457 22.364 1.00 23.51 211 ALA A N 1
ATOM 1455 C CA . ALA A 1 211 ? 54.235 42.369 22.873 1.00 31.31 211 ALA A CA 1
ATOM 1456 C C . ALA A 1 211 ? 55.101 41.321 23.582 1.00 34.56 211 ALA A C 1
ATOM 1457 O O . ALA A 1 211 ? 54.732 40.828 24.653 1.00 34.10 211 ALA A O 1
ATOM 1459 N N . ALA A 1 212 ? 56.269 41.014 23.013 1.00 31.27 212 ALA A N 1
ATOM 1460 C CA . ALA A 1 212 ? 57.168 40.018 23.614 1.00 32.71 212 ALA A CA 1
ATOM 1461 C C . ALA A 1 212 ? 57.736 40.528 24.933 1.00 34.15 212 ALA A C 1
ATOM 1462 O O . ALA A 1 212 ? 57.813 39.787 25.909 1.00 37.89 212 ALA A O 1
ATOM 1464 N N . GLN A 1 213 ? 58.142 41.795 24.955 1.00 35.62 213 GLN A N 1
ATOM 1465 C CA . GLN A 1 213 ? 58.688 42.395 26.169 1.00 40.00 213 GLN A CA 1
ATOM 1466 C C . GLN A 1 213 ? 57.696 42.428 27.311 1.00 39.29 213 GLN A C 1
ATOM 1467 O O . GLN A 1 213 ? 58.071 42.256 28.463 1.00 45.95 213 GLN A O 1
ATOM 1473 N N . HIS A 1 214 ? 56.435 42.692 26.999 1.00 38.69 214 HIS A N 1
ATOM 1474 C CA . HIS A 1 214 ? 55.429 42.837 28.049 1.00 41.91 214 HIS A CA 1
ATOM 1475 C C . HIS A 1 214 ? 54.486 41.639 28.130 1.00 39.09 214 HIS A C 1
ATOM 1476 O O . HIS A 1 214 ? 53.497 41.686 28.843 1.00 44.25 214 HIS A O 1
ATOM 1483 N N . ASN A 1 215 ? 54.803 40.565 27.445 1.00 36.50 215 ASN A N 1
ATOM 1484 C CA . ASN A 1 215 ? 53.996 39.368 27.515 1.00 39.74 215 ASN A CA 1
ATOM 1485 C C . ASN A 1 215 ? 52.522 39.514 27.186 1.00 35.77 215 ASN A C 1
ATOM 1486 O O . ASN A 1 215 ? 51.699 39.090 27.905 1.00 42.95 215 ASN A O 1
ATOM 1491 N N . VAL A 1 216 ? 52.218 40.137 26.074 1.00 34.64 216 VAL A N 1
ATOM 1492 C CA . VAL A 1 216 ? 50.877 40.322 25.615 1.00 37.09 216 VAL A CA 1
ATOM 1493 C C . VAL A 1 216 ? 50.767 39.793 24.223 1.00 39.82 216 VAL A C 1
ATOM 1494 O O . VAL A 1 216 ? 51.698 39.255 23.728 1.00 39.27 216 VAL A O 1
ATOM 1498 N N . ASN A 1 217 ? 49.592 39.874 23.636 1.00 39.50 217 ASN A N 1
ATOM 1499 C CA . ASN A 1 217 ? 49.301 39.162 22.397 1.00 33.44 217 ASN A CA 1
ATOM 1500 C C . ASN A 1 217 ? 49.059 40.055 21.198 1.00 38.45 217 ASN A C 1
ATOM 1501 O O . ASN A 1 217 ? 48.124 40.869 21.182 1.00 41.92 217 ASN A O 1
ATOM 1506 N N . ALA A 1 218 ? 49.912 39.904 20.187 1.00 35.12 218 ALA A N 1
ATOM 1507 C CA . ALA A 1 218 ? 49.829 40.787 19.037 1.00 34.82 218 ALA A CA 1
ATOM 1508 C C . ALA A 1 218 ? 49.773 39.984 17.763 1.00 34.76 218 ALA A C 1
ATOM 1509 O O . ALA A 1 218 ? 50.270 38.862 17.702 1.00 35.91 218 ALA A O 1
ATOM 1511 N N . LEU A 1 219 ? 49.130 40.573 16.763 1.00 30.76 219 LEU A N 1
ATOM 1512 C CA . LEU A 1 219 ? 49.064 40.037 15.415 1.00 28.05 219 LEU A CA 1
ATOM 1513 C C . LEU A 1 219 ? 49.035 41.243 14.504 1.00 37.87 219 LEU A C 1
ATOM 1514 O O . LEU A 1 219 ? 48.457 42.278 14.866 1.00 44.03 219 LEU A O 1
ATOM 1519 N N . ALA A 1 220 ? 49.674 41.137 13.347 1.00 34.49 220 ALA A N 1
ATOM 1520 C CA . ALA A 1 220 ? 49.552 42.176 12.335 1.00 32.21 220 ALA A CA 1
ATOM 1521 C C . ALA A 1 220 ? 49.026 41.552 11.055 1.00 39.14 220 ALA A C 1
ATOM 1522 O O . ALA A 1 220 ? 49.452 40.458 10.644 1.00 38.03 220 ALA A O 1
ATOM 1540 N N . THR A 1 223 ? 46.170 44.046 3.895 1.00 39.76 223 THR A N 1
ATOM 1541 C CA . THR A 1 223 ? 45.857 43.721 2.521 1.00 45.38 223 THR A CA 1
ATOM 1542 C C . THR A 1 223 ? 46.896 44.371 1.607 1.00 43.55 223 THR A C 1
ATOM 1543 O O . THR A 1 223 ? 47.378 45.476 1.864 1.00 43.97 223 THR A O 1
ATOM 1547 N N . ILE A 1 224 ? 47.252 43.673 0.544 1.00 44.31 224 ILE A N 1
ATOM 1548 C CA . ILE A 1 224 ? 48.159 44.236 -0.434 1.00 47.52 224 ILE A CA 1
ATOM 1549 C C . ILE A 1 224 ? 47.464 45.342 -1.211 1.00 48.40 224 ILE A C 1
ATOM 1550 O O . ILE A 1 224 ? 46.458 45.101 -1.881 1.00 49.67 224 ILE A O 1
ATOM 1555 N N . SER A 1 225 ? 47.991 46.556 -1.125 1.00 50.15 225 SER A N 1
ATOM 1556 C CA . SER A 1 225 ? 47.442 47.656 -1.914 1.00 52.39 225 SER A CA 1
ATOM 1557 C C . SER A 1 225 ? 48.223 47.870 -3.207 1.00 59.88 225 SER A C 1
ATOM 1558 O O . SER A 1 225 ? 47.663 48.348 -4.194 1.00 66.97 225 SER A O 1
ATOM 1561 N N . ASP A 1 226 ? 49.505 47.503 -3.202 1.00 59.58 226 ASP A N 1
ATOM 1562 C CA . ASP A 1 226 ? 50.362 47.657 -4.378 1.00 60.72 226 ASP A CA 1
ATOM 1563 C C . ASP A 1 226 ? 51.191 46.412 -4.626 1.00 54.52 226 ASP A C 1
ATOM 1564 O O . ASP A 1 226 ? 51.776 45.847 -3.701 1.00 52.79 226 ASP A O 1
ATOM 1569 N N . ASN A 1 227 ? 51.259 45.989 -5.879 1.00 51.62 227 ASN A N 1
ATOM 1570 C CA . ASN A 1 227 ? 52.148 44.905 -6.233 1.00 52.59 227 ASN A CA 1
ATOM 1571 C C . ASN A 1 227 ? 53.456 45.487 -6.744 1.00 55.49 227 ASN A C 1
ATOM 1572 O O . ASN A 1 227 ? 53.553 45.903 -7.903 1.00 58.60 227 ASN A O 1
ATOM 1577 N N . LEU A 1 228 ? 54.463 45.519 -5.877 1.00 50.63 228 LEU A N 1
ATOM 1578 C CA . LEU A 1 228 ? 55.768 46.059 -6.259 1.00 56.81 228 LEU A CA 1
ATOM 1579 C C . LEU A 1 228 ? 56.416 45.293 -7.425 1.00 58.84 228 LEU A C 1
ATOM 1580 O O . LEU A 1 228 ? 57.290 45.828 -8.100 1.00 61.47 228 LEU A O 1
ATOM 1585 N N . ASN A 1 229 ? 55.981 44.058 -7.677 1.00 62.59 229 ASN A N 1
ATOM 1586 C CA . ASN A 1 229 ? 56.499 43.294 -8.818 1.00 65.42 229 ASN A CA 1
ATOM 1587 C C . ASN A 1 229 ? 55.769 43.608 -10.117 1.00 76.38 229 ASN A C 1
ATOM 1588 O O . ASN A 1 229 ? 56.289 43.355 -11.204 1.00 76.94 229 ASN A O 1
ATOM 1593 N N . ASN A 1 230 ? 54.559 44.155 -10.004 1.00 85.46 230 ASN A N 1
ATOM 1594 C CA . ASN A 1 230 ? 53.696 44.506 -11.138 1.00 90.90 230 ASN A CA 1
ATOM 1595 C C . ASN A 1 230 ? 52.896 45.805 -10.988 1.00 93.30 230 ASN A C 1
ATOM 1596 O O . ASN A 1 230 ? 51.716 45.769 -10.732 1.00 93.45 230 ASN A O 1
ATOM 1601 N N . PRO A 1 231 ? 53.541 46.940 -11.170 1.00 96.74 231 PRO A N 1
ATOM 1602 C CA . PRO A 1 231 ? 52.961 48.270 -10.933 1.00 96.71 231 PRO A CA 1
ATOM 1603 C C . PRO A 1 231 ? 51.593 48.517 -11.586 1.00 95.77 231 PRO A C 1
ATOM 1604 O O . PRO A 1 231 ? 50.792 49.268 -11.028 1.00 94.42 231 PRO A O 1
ATOM 1608 N N . GLU A 1 232 ? 51.321 47.910 -12.736 1.00 95.67 232 GLU A N 1
ATOM 1609 C CA . GLU A 1 232 ? 50.062 48.181 -13.422 1.00 103.14 232 GLU A CA 1
ATOM 1610 C C . GLU A 1 232 ? 48.916 47.266 -12.968 1.00 101.58 232 GLU A C 1
ATOM 1611 O O . GLU A 1 232 ? 47.837 47.264 -13.568 1.00 102.96 232 GLU A O 1
ATOM 1617 N N . GLU A 1 233 ? 49.152 46.503 -11.903 1.00 95.39 233 GLU A N 1
ATOM 1618 C CA . GLU A 1 233 ? 48.076 45.806 -11.203 1.00 87.04 233 GLU A CA 1
ATOM 1619 C C . GLU A 1 233 ? 47.252 46.835 -10.440 1.00 89.37 233 GLU A C 1
ATOM 1620 O O . GLU A 1 233 ? 47.701 47.381 -9.436 1.00 86.74 233 GLU A O 1
ATOM 1626 N N . ASP A 1 234 ? 46.044 47.101 -10.919 1.00 97.97 234 ASP A N 1
ATOM 1627 C CA . ASP A 1 234 ? 45.237 48.183 -10.371 1.00 103.96 234 ASP A CA 1
ATOM 1628 C C . ASP A 1 234 ? 44.096 47.675 -9.481 1.00 104.85 234 ASP A C 1
ATOM 1629 O O . ASP A 1 234 ? 43.713 46.505 -9.551 1.00 105.22 234 ASP A O 1
ATOM 1634 N N . THR A 1 235 ? 43.506 48.604 -8.738 1.00 104.90 235 THR A N 1
ATOM 1635 C CA . THR A 1 235 ? 42.350 48.318 -7.899 1.00 105.20 235 THR A CA 1
ATOM 1636 C C . THR A 1 235 ? 41.248 49.394 -7.990 1.00 106.87 235 THR A C 1
ATOM 1637 O O . THR A 1 235 ? 41.506 50.524 -8.365 1.00 104.37 235 THR A O 1
ATOM 1641 N N . SER A 1 236 ? 40.018 49.007 -7.660 1.00 108.73 236 SER A N 1
ATOM 1642 C CA . SER A 1 236 ? 38.823 49.780 -7.978 1.00 112.31 236 SER A CA 1
ATOM 1643 C C . SER A 1 236 ? 38.059 50.571 -6.908 1.00 112.73 236 SER A C 1
ATOM 1644 O O . SER A 1 236 ? 36.918 50.925 -7.143 1.00 118.44 236 SER A O 1
ATOM 1647 N N . ALA A 1 237 ? 38.616 50.784 -5.733 1.00 108.82 237 ALA A N 1
ATOM 1648 C CA . ALA A 1 237 ? 37.949 51.623 -4.747 1.00 109.47 237 ALA A CA 1
ATOM 1649 C C . ALA A 1 237 ? 36.716 50.982 -4.117 1.00 105.78 237 ALA A C 1
ATOM 1650 O O . ALA A 1 237 ? 36.636 50.872 -2.901 1.00 97.59 237 ALA A O 1
ATOM 1652 N N . GLU A 1 238 ? 35.733 50.610 -4.925 1.00 108.03 238 GLU A N 1
ATOM 1653 C CA . GLU A 1 238 ? 34.621 49.859 -4.379 1.00 108.46 238 GLU A CA 1
ATOM 1654 C C . GLU A 1 238 ? 35.128 48.513 -3.921 1.00 104.62 238 GLU A C 1
ATOM 1655 O O . GLU A 1 238 ? 34.834 48.047 -2.841 1.00 101.93 238 GLU A O 1
ATOM 1661 N N . GLU A 1 239 ? 35.937 47.916 -4.766 1.00 105.09 239 GLU A N 1
ATOM 1662 C CA . GLU A 1 239 ? 36.689 46.691 -4.465 1.00 102.09 239 GLU A CA 1
ATOM 1663 C C . GLU A 1 239 ? 37.577 46.912 -3.245 1.00 87.54 239 GLU A C 1
ATOM 1664 O O . GLU A 1 239 ? 37.759 46.027 -2.408 1.00 81.97 239 GLU A O 1
ATOM 1670 N N . ARG A 1 240 ? 38.126 48.118 -3.173 1.00 80.67 240 ARG A N 1
ATOM 1671 C CA . ARG A 1 240 ? 38.967 48.555 -2.076 1.00 77.46 240 ARG A CA 1
ATOM 1672 C C . ARG A 1 240 ? 38.198 48.595 -0.749 1.00 76.47 240 ARG A C 1
ATOM 1673 O O . ARG A 1 240 ? 38.795 48.503 0.322 1.00 73.15 240 ARG A O 1
ATOM 1681 N N . GLN A 1 241 ? 36.875 48.729 -0.812 1.00 86.41 241 GLN A N 1
ATOM 1682 C CA . GLN A 1 241 ? 36.084 48.788 0.419 1.00 90.58 241 GLN A CA 1
ATOM 1683 C C . GLN A 1 241 ? 35.465 47.440 0.781 1.00 81.61 241 GLN A C 1
ATOM 1684 O O . GLN A 1 241 ? 35.169 47.187 1.951 1.00 81.94 241 GLN A O 1
ATOM 1690 N N . THR A 1 242 ? 35.287 46.574 -0.211 1.00 72.50 242 THR A N 1
ATOM 1691 C CA . THR A 1 242 ? 34.923 45.190 0.068 1.00 76.42 242 THR A CA 1
ATOM 1692 C C . THR A 1 242 ? 36.069 44.494 0.798 1.00 73.84 242 THR A C 1
ATOM 1693 O O . THR A 1 242 ? 35.879 43.886 1.849 1.00 73.63 242 THR A O 1
ATOM 1697 N N . THR A 1 243 ? 37.262 44.605 0.228 1.00 70.87 243 THR A N 1
ATOM 1698 C CA . THR A 1 243 ? 38.460 44.013 0.801 1.00 61.38 243 THR A CA 1
ATOM 1699 C C . THR A 1 243 ? 38.699 44.488 2.225 1.00 61.04 243 THR A C 1
ATOM 1700 O O . THR A 1 243 ? 38.968 43.693 3.121 1.00 63.71 243 THR A O 1
ATOM 1704 N N . PHE A 1 244 ? 38.585 45.794 2.428 1.00 62.74 244 PHE A N 1
ATOM 1705 C CA . PHE A 1 244 ? 38.717 46.383 3.753 1.00 56.33 244 PHE A CA 1
ATOM 1706 C C . PHE A 1 244 ? 37.665 45.848 4.721 1.00 55.95 244 PHE A C 1
ATOM 1707 O O . PHE A 1 244 ? 37.970 45.525 5.872 1.00 53.64 244 PHE A O 1
ATOM 1715 N N . THR A 1 245 ? 36.423 45.760 4.256 1.00 54.30 245 THR A N 1
ATOM 1716 C CA . THR A 1 245 ? 35.378 45.147 5.061 1.00 60.16 245 THR A CA 1
ATOM 1717 C C . THR A 1 245 ? 35.726 43.697 5.414 1.00 60.60 245 THR A C 1
ATOM 1718 O O . THR A 1 245 ? 35.591 43.292 6.573 1.00 59.78 245 THR A O 1
ATOM 1722 N N . ASP A 1 246 ? 36.194 42.930 4.428 1.00 60.55 246 ASP A N 1
ATOM 1723 C CA . ASP A 1 246 ? 36.652 41.555 4.666 1.00 60.83 246 ASP A CA 1
ATOM 1724 C C . ASP A 1 246 ? 37.709 41.493 5.770 1.00 56.86 246 ASP A C 1
ATOM 1725 O O . ASP A 1 246 ? 37.644 40.644 6.664 1.00 55.20 246 ASP A O 1
ATOM 1746 N N . LYS A 1 249 ? 36.481 42.227 9.390 1.00 49.55 249 LYS A N 1
ATOM 1747 C CA . LYS A 1 249 ? 35.793 41.155 10.097 1.00 58.61 249 LYS A CA 1
ATOM 1748 C C . LYS A 1 249 ? 36.762 40.067 10.555 1.00 59.60 249 LYS A C 1
ATOM 1749 O O . LYS A 1 249 ? 36.603 39.537 11.653 1.00 66.97 249 LYS A O 1
ATOM 1755 N N . VAL A 1 250 ? 37.753 39.723 9.735 1.00 50.49 250 VAL A N 1
ATOM 1756 C CA . VAL A 1 250 ? 38.818 38.849 10.210 1.00 40.00 250 VAL A CA 1
ATOM 1757 C C . VAL A 1 250 ? 39.450 39.470 11.458 1.00 42.77 250 VAL A C 1
ATOM 1758 O O . VAL A 1 250 ? 39.555 38.819 12.500 1.00 47.81 250 VAL A O 1
ATOM 1762 N N . GLY A 1 251 ? 39.847 40.738 11.350 1.00 39.19 251 GLY A N 1
ATOM 1763 C CA . GLY A 1 251 ? 40.427 41.472 12.468 1.00 36.07 251 GLY A CA 1
ATOM 1764 C C . GLY A 1 251 ? 39.574 41.476 13.733 1.00 46.73 251 GLY A C 1
ATOM 1765 O O . GLY A 1 251 ? 40.070 41.159 14.817 1.00 47.92 251 GLY A O 1
ATOM 1766 N N . LEU A 1 252 ? 38.294 41.828 13.598 1.00 48.32 252 LEU A N 1
ATOM 1767 C CA . LEU A 1 252 ? 37.394 41.946 14.749 1.00 49.27 252 LEU A CA 1
ATOM 1768 C C . LEU A 1 252 ? 37.013 40.603 15.378 1.00 46.48 252 LEU A C 1
ATOM 1769 O O . LEU A 1 252 ? 36.994 40.484 16.605 1.00 43.86 252 LEU A O 1
ATOM 1774 N N . GLU A 1 253 ? 36.694 39.607 14.550 1.00 42.15 253 GLU A N 1
ATOM 1775 C CA . GLU A 1 253 ? 36.443 38.246 15.045 1.00 44.83 253 GLU A CA 1
ATOM 1776 C C . GLU A 1 253 ? 37.689 37.654 15.739 1.00 47.07 253 GLU A C 1
ATOM 1777 O O . GLU A 1 253 ? 37.578 36.973 16.765 1.00 47.71 253 GLU A O 1
ATOM 1783 N N . THR A 1 254 ? 38.870 37.904 15.183 1.00 39.93 254 THR A N 1
ATOM 1784 C CA . THR A 1 254 ? 40.092 37.455 15.836 1.00 39.99 254 THR A CA 1
ATOM 1785 C C . THR A 1 254 ? 40.258 38.151 17.184 1.00 43.35 254 THR A C 1
ATOM 1786 O O . THR A 1 254 ? 40.602 37.512 18.185 1.00 47.00 254 THR A O 1
ATOM 1790 N N . LEU A 1 255 ? 39.993 39.458 17.209 1.00 43.76 255 LEU A N 1
ATOM 1791 C CA . LEU A 1 255 ? 40.212 40.275 18.406 1.00 41.95 255 LEU A CA 1
ATOM 1792 C C . LEU A 1 255 ? 39.351 39.820 19.581 1.00 48.65 255 LEU A C 1
ATOM 1793 O O . LEU A 1 255 ? 39.801 39.821 20.722 1.00 53.78 255 LEU A O 1
ATOM 1798 N N . ILE A 1 256 ? 38.109 39.437 19.303 1.00 51.54 256 ILE A N 1
ATOM 1799 C CA . ILE A 1 256 ? 37.173 39.106 20.375 1.00 58.48 256 ILE A CA 1
ATOM 1800 C C . ILE A 1 256 ? 37.094 37.617 20.674 1.00 63.35 256 ILE A C 1
ATOM 1801 O O . ILE A 1 256 ? 36.329 37.219 21.544 1.00 59.44 256 ILE A O 1
ATOM 1806 N N . SER A 1 257 ? 37.853 36.792 19.953 1.00 69.56 257 SER A N 1
ATOM 1807 C CA . SER A 1 257 ? 37.837 35.350 20.202 1.00 79.14 257 SER A CA 1
ATOM 1808 C C . SER A 1 257 ? 38.591 35.029 21.487 1.00 87.46 257 SER A C 1
ATOM 1809 O O . SER A 1 257 ? 39.656 35.584 21.744 1.00 87.17 257 SER A O 1
ATOM 1812 N N . GLU A 1 258 ? 38.024 34.147 22.302 1.00 104.89 258 GLU A N 1
ATOM 1813 C CA . GLU A 1 258 ? 38.640 33.796 23.576 1.00 114.75 258 GLU A CA 1
ATOM 1814 C C . GLU A 1 258 ? 38.528 32.300 23.836 1.00 114.87 258 GLU A C 1
ATOM 1815 O O . GLU A 1 258 ? 39.122 31.495 23.119 1.00 113.88 258 GLU A O 1
#

Foldseek 3Di:
DVQWPFDAPQAALFEEEEQDQVVQVVCQVPQFPPWDGGQRVHHKIWGDHPRDIYIYHQNLVRVLVVLLCCCPVHVRFHYEYEYEWEWPQQVAAALAAEKAQWEAEPDCPVCVVPVPDPDIQGADVLLSVLLVVLCVVPGRYDYFYEYEYNDPPDPCVVVCVVSVVGHTTYHCRSSNSVSCVVSVGGYIYGYHAHPVDRPRHDDVVSVVVSVVSCSRVCSRPDD

B-factor: mean 51.87, std 20.57, range [18.34, 164.89]